Protein AF-A0A962ZLN6-F1 (afdb_monomer_lite)

Structure (mmCIF, N/CA/C/O backbone):
data_AF-A0A962ZLN6-F1
#
_entry.id   AF-A0A962ZLN6-F1
#
loop_
_atom_site.group_PDB
_atom_site.id
_atom_site.type_symbol
_atom_site.label_atom_id
_atom_site.label_alt_id
_atom_site.label_comp_id
_atom_site.label_asym_id
_atom_site.label_entity_id
_atom_site.label_seq_id
_atom_site.pdbx_PDB_ins_code
_atom_site.Cartn_x
_atom_site.Cartn_y
_atom_site.Cartn_z
_atom_site.occupancy
_atom_site.B_iso_or_equiv
_atom_site.auth_seq_id
_atom_site.auth_comp_id
_atom_site.auth_asym_id
_atom_site.auth_atom_id
_atom_site.pdbx_PDB_model_num
ATOM 1 N N . VAL A 1 1 ? 28.615 8.423 8.345 1.00 36.28 1 VAL A N 1
ATOM 2 C CA . VAL A 1 1 ? 27.525 7.978 9.253 1.00 36.28 1 VAL A CA 1
ATOM 3 C C . VAL A 1 1 ? 26.186 8.332 8.607 1.00 36.28 1 VAL A C 1
ATOM 5 O O . VAL A 1 1 ? 25.679 9.418 8.840 1.00 36.28 1 VAL A O 1
ATOM 8 N N . MET A 1 2 ? 25.643 7.479 7.730 1.00 29.94 2 MET A N 1
ATOM 9 C CA . MET A 1 2 ? 24.304 7.708 7.160 1.00 29.94 2 MET A CA 1
ATOM 10 C C . MET A 1 2 ? 23.251 7.353 8.222 1.00 29.94 2 MET A C 1
ATOM 12 O O . MET A 1 2 ? 23.061 6.181 8.550 1.00 29.94 2 MET A O 1
ATOM 16 N N . ARG A 1 3 ? 22.667 8.390 8.839 1.00 38.75 3 ARG A N 1
ATOM 17 C CA . ARG A 1 3 ? 21.701 8.325 9.948 1.00 38.75 3 ARG A CA 1
ATOM 18 C C . ARG A 1 3 ? 20.264 8.283 9.413 1.00 38.75 3 ARG A C 1
ATOM 20 O O . ARG A 1 3 ? 19.938 9.065 8.532 1.00 38.75 3 ARG A O 1
ATOM 27 N N . GLY A 1 4 ? 19.415 7.453 10.030 1.00 39.66 4 GLY A N 1
ATOM 28 C CA . GLY A 1 4 ? 17.956 7.425 9.823 1.00 39.66 4 GLY A CA 1
ATOM 29 C C . GLY A 1 4 ? 17.530 6.853 8.471 1.00 39.66 4 GLY A C 1
ATOM 30 O O . GLY A 1 4 ? 18.297 6.879 7.519 1.00 39.66 4 GLY A O 1
ATOM 31 N N . ALA A 1 5 ? 16.343 6.258 8.381 1.00 51.34 5 ALA A N 1
ATOM 32 C CA . ALA A 1 5 ? 15.858 5.667 7.139 1.00 51.34 5 ALA A CA 1
ATOM 33 C C . ALA A 1 5 ? 15.627 6.773 6.092 1.00 51.34 5 ALA A C 1
ATOM 35 O O . ALA A 1 5 ? 14.587 7.414 6.076 1.00 51.34 5 ALA A O 1
ATOM 36 N N . PHE A 1 6 ? 16.617 7.002 5.228 1.00 50.22 6 PHE A N 1
ATOM 37 C CA . PHE A 1 6 ? 16.579 7.991 4.141 1.00 50.22 6 PHE A CA 1
ATOM 38 C C . PHE A 1 6 ? 15.677 7.578 2.970 1.00 50.22 6 PHE A C 1
ATOM 40 O O . PHE A 1 6 ? 15.656 8.225 1.929 1.00 50.22 6 PHE A O 1
ATOM 47 N N . VAL A 1 7 ? 14.960 6.471 3.128 1.00 58.00 7 VAL A N 1
ATOM 48 C CA . VAL A 1 7 ? 14.155 5.887 2.075 1.00 58.00 7 VAL A CA 1
ATOM 49 C C . VAL A 1 7 ? 12.723 6.356 2.256 1.00 58.00 7 VAL A C 1
ATOM 51 O O . VAL A 1 7 ? 11.966 5.824 3.068 1.00 58.00 7 VAL A O 1
ATOM 54 N N . THR A 1 8 ? 12.363 7.374 1.488 1.00 66.88 8 THR A N 1
ATOM 55 C CA . THR A 1 8 ? 10.970 7.753 1.27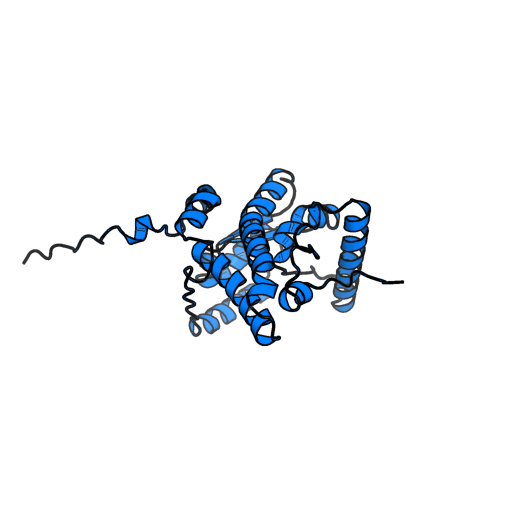7 1.00 66.88 8 THR A CA 1
ATOM 56 C C . THR A 1 8 ? 10.482 7.099 -0.009 1.00 66.88 8 THR A C 1
ATOM 58 O O . THR A 1 8 ? 11.264 6.817 -0.915 1.00 66.88 8 THR A O 1
ATOM 61 N N . GLN A 1 9 ? 9.173 6.883 -0.119 1.00 71.50 9 GLN A N 1
ATOM 62 C CA . GLN A 1 9 ? 8.562 6.365 -1.350 1.00 71.50 9 GLN A CA 1
ATOM 63 C C . GLN A 1 9 ? 8.891 7.221 -2.571 1.00 71.50 9 GLN A C 1
ATOM 65 O O . GLN A 1 9 ? 8.932 6.725 -3.685 1.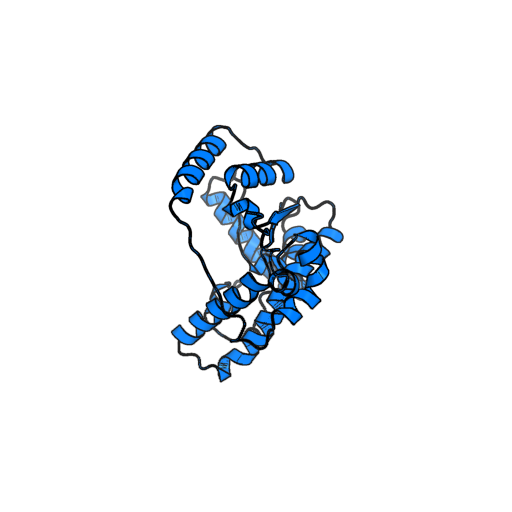00 71.50 9 GLN A O 1
ATOM 70 N N . GLN A 1 10 ? 9.157 8.509 -2.351 1.00 80.69 10 GLN A N 1
ATOM 71 C CA . GLN A 1 10 ? 9.550 9.439 -3.397 1.00 80.69 10 GLN A CA 1
ATOM 72 C C . GLN A 1 10 ? 10.766 8.940 -4.188 1.00 80.69 10 GLN A C 1
ATOM 74 O O . GLN A 1 10 ? 10.847 9.174 -5.386 1.00 80.69 10 GLN A O 1
ATOM 79 N N . TRP A 1 11 ? 11.676 8.188 -3.561 1.00 82.75 11 TRP A N 1
ATOM 80 C CA . TRP A 1 11 ? 12.847 7.645 -4.247 1.00 82.75 11 TRP A CA 1
ATOM 81 C C . TRP A 1 11 ? 12.479 6.712 -5.395 1.00 82.75 11 TRP A C 1
ATOM 83 O O . TRP A 1 11 ? 13.132 6.765 -6.433 1.00 82.75 11 TRP A O 1
ATOM 93 N N . SER A 1 12 ? 11.430 5.898 -5.243 1.00 83.94 12 SER A N 1
ATOM 94 C CA . SER A 1 12 ? 11.005 4.997 -6.315 1.00 83.94 12 SER A CA 1
ATOM 95 C C . SER A 1 12 ? 10.394 5.755 -7.498 1.00 83.94 12 SER A C 1
ATOM 97 O O . SER A 1 12 ? 10.481 5.289 -8.630 1.00 83.94 12 SER A O 1
ATOM 99 N N . LEU A 1 13 ? 9.855 6.957 -7.264 1.00 85.75 13 LEU A N 1
ATOM 100 C CA . LEU A 1 13 ? 9.386 7.869 -8.314 1.00 85.75 13 LEU A CA 1
ATOM 101 C C . LEU A 1 13 ? 10.521 8.691 -8.938 1.00 85.75 13 LEU A C 1
ATOM 103 O O . LEU A 1 13 ? 10.420 9.122 -10.085 1.00 85.75 13 LEU A O 1
ATOM 107 N N . ASP A 1 14 ? 11.605 8.914 -8.201 1.00 87.06 14 ASP A N 1
ATOM 108 C CA . ASP A 1 14 ? 12.681 9.810 -8.622 1.00 87.06 14 ASP A CA 1
ATOM 109 C C . ASP A 1 14 ? 13.808 9.084 -9.359 1.00 87.06 14 ASP A C 1
ATOM 111 O O . ASP A 1 14 ? 14.413 9.643 -10.282 1.00 87.06 14 ASP A O 1
ATOM 115 N N . ILE A 1 15 ? 14.093 7.847 -8.945 1.00 89.56 15 ILE A N 1
ATOM 116 C CA . ILE A 1 15 ? 15.267 7.087 -9.366 1.00 89.56 15 ILE A CA 1
ATOM 117 C C . ILE A 1 15 ? 14.831 5.681 -9.816 1.00 89.56 15 ILE A C 1
ATOM 119 O O . ILE A 1 15 ? 14.347 4.899 -8.993 1.00 89.56 15 ILE A O 1
ATOM 123 N N . PRO A 1 16 ? 15.039 5.313 -11.093 1.00 91.19 16 PRO A N 1
ATOM 124 C CA . PRO A 1 16 ? 14.690 4.000 -11.624 1.00 91.19 16 PRO A CA 1
ATOM 125 C C . PRO A 1 16 ? 15.749 2.950 -11.268 1.00 91.19 16 PRO A C 1
ATOM 127 O O . PRO A 1 16 ? 16.532 2.517 -12.108 1.00 91.19 16 PRO A O 1
ATOM 130 N N . MET A 1 17 ? 15.818 2.593 -9.987 1.00 90.38 17 MET A N 1
ATOM 131 C CA . MET A 1 17 ? 16.751 1.585 -9.464 1.00 90.38 17 MET A CA 1
ATOM 132 C C . MET A 1 17 ? 16.045 0.608 -8.519 1.00 90.38 17 MET A C 1
ATOM 134 O O . MET A 1 17 ? 16.595 0.224 -7.482 1.00 90.38 17 MET A O 1
ATOM 138 N N . MET A 1 18 ? 14.807 0.227 -8.841 1.00 90.00 18 MET A N 1
ATOM 139 C CA . MET A 1 18 ? 13.989 -0.662 -8.006 1.00 90.00 18 MET A CA 1
ATOM 140 C C . MET A 1 18 ? 14.632 -2.043 -7.818 1.00 90.00 18 MET A C 1
ATOM 142 O O . MET A 1 18 ? 14.477 -2.652 -6.768 1.00 90.00 18 MET A O 1
ATOM 146 N N . GLU A 1 19 ? 15.444 -2.498 -8.775 1.00 88.06 19 GLU A N 1
ATOM 147 C CA . GLU A 1 19 ? 16.207 -3.746 -8.673 1.00 88.06 19 GLU A CA 1
ATOM 148 C C . GLU A 1 19 ? 17.399 -3.673 -7.700 1.00 88.06 19 GLU A C 1
ATOM 150 O O . GLU A 1 19 ? 17.975 -4.702 -7.349 1.00 88.06 19 GLU A O 1
ATOM 155 N N . ARG A 1 20 ? 17.812 -2.464 -7.291 1.00 87.12 20 ARG A N 1
ATOM 156 C CA . ARG A 1 20 ? 18.932 -2.238 -6.357 1.00 87.12 20 ARG A CA 1
ATOM 157 C C . ARG A 1 20 ? 18.464 -1.744 -4.999 1.00 87.12 20 ARG A C 1
ATOM 159 O O . ARG A 1 20 ? 19.067 -2.075 -3.977 1.00 87.12 20 ARG A O 1
ATOM 166 N N . VAL A 1 21 ? 17.433 -0.905 -4.991 1.00 87.19 21 VAL A N 1
ATOM 167 C CA . VAL A 1 21 ? 16.878 -0.283 -3.793 1.00 87.19 21 VAL A CA 1
ATOM 168 C C . VAL A 1 21 ? 15.453 -0.778 -3.621 1.00 87.19 21 VAL A C 1
ATOM 170 O O . VAL A 1 21 ? 14.494 -0.125 -4.023 1.00 87.19 21 VAL A O 1
ATOM 173 N N . ASP A 1 22 ? 15.339 -1.943 -2.993 1.00 87.75 22 ASP A N 1
ATOM 174 C CA . ASP A 1 22 ? 14.047 -2.521 -2.659 1.00 87.75 22 ASP A CA 1
ATOM 175 C C . ASP A 1 22 ? 13.493 -1.919 -1.362 1.00 87.75 22 ASP A C 1
ATOM 177 O O . ASP A 1 22 ? 14.095 -1.998 -0.279 1.00 87.75 22 ASP A O 1
ATOM 181 N N . ILE A 1 23 ? 12.339 -1.278 -1.517 1.00 88.38 23 ILE A N 1
ATOM 182 C CA . ILE A 1 23 ? 11.581 -0.585 -0.475 1.00 88.38 23 ILE A CA 1
ATOM 183 C C . ILE A 1 23 ? 10.171 -1.175 -0.330 1.00 88.38 23 ILE A C 1
ATOM 185 O O . ILE A 1 23 ? 9.383 -0.673 0.471 1.00 88.38 23 ILE A O 1
ATOM 189 N N . PHE A 1 24 ? 9.852 -2.198 -1.124 1.00 90.31 24 PHE A N 1
ATOM 190 C CA . PHE A 1 24 ? 8.543 -2.832 -1.231 1.00 90.31 24 PHE A CA 1
ATOM 191 C C . PHE A 1 24 ? 8.498 -4.083 -0.347 1.00 90.31 24 PHE A C 1
ATOM 193 O O . PHE A 1 24 ? 7.563 -4.223 0.436 1.00 90.31 24 PHE A O 1
ATOM 200 N N . HIS A 1 25 ? 9.565 -4.889 -0.346 1.00 92.94 25 HIS A N 1
ATOM 201 C CA . HIS A 1 25 ? 9.677 -6.128 0.438 1.00 92.94 25 HIS A CA 1
ATOM 202 C C . HIS A 1 25 ? 10.302 -5.906 1.822 1.00 92.94 25 HIS A C 1
ATOM 204 O O . HIS A 1 25 ? 11.357 -6.449 2.163 1.00 92.94 25 HIS A O 1
ATOM 210 N N . VAL A 1 26 ? 9.686 -5.058 2.654 1.00 92.12 26 VAL A N 1
ATOM 211 C CA . VAL A 1 26 ? 10.195 -4.826 4.023 1.00 92.12 26 VAL A CA 1
ATOM 212 C C . VAL A 1 26 ? 10.070 -6.074 4.896 1.00 92.12 26 VAL A C 1
ATOM 214 O O . VAL A 1 26 ? 10.934 -6.303 5.750 1.00 92.12 26 VAL A O 1
ATOM 217 N N . ASP A 1 27 ? 9.053 -6.900 4.653 1.00 93.94 27 ASP A N 1
ATOM 218 C CA . ASP A 1 27 ? 8.822 -8.141 5.395 1.00 93.94 27 ASP A CA 1
ATOM 219 C C . ASP A 1 27 ? 9.966 -9.159 5.223 1.00 93.94 27 ASP A C 1
ATOM 221 O O . ASP A 1 27 ? 10.335 -9.815 6.206 1.00 93.94 27 ASP A O 1
ATOM 225 N N . ASP A 1 28 ? 10.603 -9.177 4.046 1.00 93.56 28 ASP A N 1
ATOM 226 C CA . ASP A 1 28 ? 11.701 -10.088 3.678 1.00 93.56 28 ASP A CA 1
ATOM 227 C C . ASP A 1 28 ? 13.093 -9.569 4.071 1.00 93.56 28 ASP A C 1
ATOM 229 O O . ASP A 1 28 ? 14.111 -10.259 3.942 1.00 93.56 28 ASP A O 1
ATOM 233 N N . MET A 1 29 ? 13.184 -8.338 4.583 1.00 92.56 29 MET A N 1
ATOM 234 C CA . MET A 1 29 ? 14.456 -7.796 5.053 1.00 92.56 29 MET A CA 1
ATOM 235 C C . MET A 1 29 ? 14.988 -8.575 6.259 1.00 92.56 29 MET A C 1
ATOM 237 O O . MET A 1 29 ? 14.244 -9.034 7.125 1.00 92.56 29 MET A O 1
ATOM 241 N N . SER A 1 30 ? 16.320 -8.604 6.404 1.00 94.69 30 SER A N 1
ATOM 242 C CA . SER A 1 30 ? 16.942 -9.191 7.595 1.00 94.69 30 SER A CA 1
ATOM 243 C C . SER A 1 30 ? 16.362 -8.582 8.883 1.00 94.69 30 SER A C 1
ATOM 245 O O . SER A 1 30 ? 16.141 -7.362 8.940 1.00 94.69 30 SER A O 1
ATOM 247 N N . PRO A 1 31 ? 16.180 -9.369 9.964 1.00 94.06 31 PRO A N 1
ATOM 248 C CA . PRO A 1 31 ? 15.493 -8.895 11.167 1.00 94.06 31 PRO A CA 1
ATOM 249 C C . PRO A 1 31 ? 16.083 -7.602 11.747 1.00 94.06 31 PRO A C 1
ATOM 251 O O . PRO A 1 31 ? 15.362 -6.733 12.234 1.00 94.06 31 PRO A O 1
ATOM 254 N N . ARG A 1 32 ? 17.410 -7.428 11.656 1.00 93.75 32 ARG A N 1
ATOM 255 C CA . ARG A 1 32 ? 18.094 -6.200 12.089 1.00 93.75 32 ARG A CA 1
ATOM 256 C C . ARG A 1 32 ? 17.708 -4.987 11.237 1.00 93.75 32 ARG A C 1
ATOM 258 O O . ARG A 1 32 ? 17.478 -3.914 11.797 1.00 93.75 32 ARG A O 1
ATOM 265 N N . LYS A 1 33 ? 17.670 -5.131 9.907 1.00 91.25 33 LYS A N 1
ATOM 266 C CA . LYS A 1 33 ? 17.316 -4.041 8.982 1.00 91.25 33 LYS A CA 1
ATOM 267 C C . LYS A 1 33 ? 15.841 -3.671 9.144 1.00 91.25 33 LYS A C 1
ATOM 269 O O . LYS A 1 33 ? 15.556 -2.490 9.341 1.00 91.25 33 LYS A O 1
ATOM 274 N N . ARG A 1 34 ? 14.958 -4.677 9.178 1.00 92.56 34 ARG A N 1
ATOM 275 C CA . ARG A 1 34 ? 13.510 -4.535 9.396 1.00 92.56 34 ARG A CA 1
ATOM 276 C C . ARG A 1 34 ? 13.201 -3.776 10.686 1.00 92.56 34 ARG A C 1
ATOM 278 O O . ARG A 1 34 ? 12.592 -2.710 10.641 1.00 92.56 34 ARG A O 1
ATOM 285 N N . ARG A 1 35 ? 13.751 -4.222 11.827 1.00 92.81 35 ARG A N 1
ATOM 286 C CA . ARG A 1 35 ? 13.577 -3.535 13.123 1.00 92.81 35 ARG A CA 1
ATOM 287 C C . ARG A 1 35 ? 14.052 -2.086 13.099 1.00 92.81 35 ARG A C 1
ATOM 289 O O . ARG A 1 35 ? 13.365 -1.214 13.616 1.00 92.81 35 ARG A O 1
ATOM 296 N N . ARG A 1 36 ? 15.215 -1.803 12.499 1.00 91.81 36 ARG A N 1
ATOM 297 C CA . ARG A 1 36 ? 15.735 -0.427 12.416 1.00 91.81 36 ARG A CA 1
ATOM 298 C C . ARG A 1 36 ? 14.803 0.478 11.609 1.00 91.81 36 ARG A C 1
ATOM 300 O O . ARG A 1 36 ? 14.611 1.636 11.976 1.00 91.81 36 ARG A O 1
ATOM 307 N N . TRP A 1 37 ? 14.256 -0.043 10.516 1.00 90.19 37 TRP A N 1
ATOM 308 C CA . TRP A 1 37 ? 13.348 0.692 9.643 1.00 90.19 37 TRP A CA 1
ATOM 309 C C . TRP A 1 37 ? 12.029 1.010 10.344 1.00 90.19 37 TRP A C 1
ATOM 311 O O . TRP A 1 37 ? 11.624 2.169 10.412 1.00 90.19 37 TRP A O 1
ATOM 321 N N . LEU A 1 38 ? 11.397 -0.003 10.932 1.00 93.00 38 LEU A N 1
ATOM 322 C CA . LEU A 1 38 ? 10.104 0.159 11.590 1.00 93.00 38 LEU A CA 1
ATOM 323 C C . LEU A 1 38 ? 10.207 0.929 12.898 1.00 93.00 38 LEU A C 1
ATOM 325 O O . LEU A 1 38 ? 9.297 1.682 13.220 1.00 93.00 38 LEU A O 1
ATOM 329 N N . HIS A 1 39 ? 11.339 0.846 13.602 1.00 94.56 39 HIS A N 1
ATOM 330 C CA . HIS A 1 39 ? 11.617 1.751 14.711 1.00 94.56 39 HIS A CA 1
ATOM 331 C C . HIS A 1 39 ? 11.591 3.210 14.240 1.00 94.56 39 HIS A C 1
ATOM 333 O O . HIS A 1 39 ? 10.960 4.049 14.872 1.00 94.56 39 HIS A O 1
ATOM 339 N N . HIS A 1 40 ? 12.237 3.535 13.114 1.00 92.19 40 HIS A N 1
ATOM 340 C CA . HIS A 1 40 ? 12.179 4.894 12.574 1.00 92.19 40 HIS A CA 1
ATOM 341 C C . HIS A 1 40 ? 10.744 5.307 12.212 1.00 92.19 40 HIS A C 1
ATOM 343 O O . HIS A 1 40 ? 10.312 6.386 12.613 1.00 92.19 40 HIS A O 1
ATOM 349 N N . TYR A 1 41 ? 9.992 4.440 11.527 1.00 92.50 41 TYR A N 1
ATOM 350 C CA . TYR A 1 41 ? 8.594 4.710 11.180 1.00 92.50 41 TYR A CA 1
ATOM 351 C C . TYR A 1 41 ? 7.710 4.913 12.424 1.00 92.50 41 TYR A C 1
ATOM 353 O O . TYR A 1 41 ? 6.990 5.906 12.509 1.00 92.50 41 TYR A O 1
ATOM 361 N N . ARG A 1 42 ? 7.839 4.051 13.439 1.00 95.06 42 ARG A N 1
ATOM 362 C CA . ARG A 1 42 ? 7.154 4.174 14.734 1.00 95.06 42 ARG A CA 1
ATOM 363 C C . ARG A 1 42 ? 7.449 5.500 15.421 1.00 95.06 42 ARG A C 1
ATOM 365 O O . ARG A 1 42 ? 6.540 6.137 15.946 1.00 95.06 42 ARG A O 1
ATOM 372 N N . GLU A 1 43 ? 8.698 5.948 15.384 1.00 95.19 43 GLU A N 1
ATOM 373 C CA . GLU A 1 43 ? 9.081 7.238 15.947 1.00 95.19 43 GLU A CA 1
ATOM 374 C C . GLU A 1 43 ? 8.484 8.423 15.156 1.00 95.19 43 GLU A C 1
ATOM 376 O O . GLU A 1 43 ? 8.170 9.458 15.748 1.00 95.19 43 GLU A O 1
ATOM 381 N N . CYS A 1 44 ? 8.274 8.297 13.842 1.00 93.19 44 CYS A N 1
ATOM 382 C CA . CYS A 1 44 ? 7.528 9.287 13.054 1.00 93.19 44 CYS A CA 1
ATOM 383 C C . CYS A 1 44 ? 6.042 9.319 13.440 1.00 93.19 44 CYS A C 1
ATOM 385 O O . CYS A 1 44 ? 5.522 10.397 13.733 1.00 93.19 44 CYS A O 1
ATOM 387 N N . VAL A 1 45 ? 5.390 8.154 13.525 1.00 93.88 45 VAL A N 1
ATOM 388 C CA . VAL A 1 45 ? 3.982 8.029 13.949 1.00 93.88 45 VAL A CA 1
ATOM 389 C C . VAL A 1 45 ? 3.784 8.616 15.348 1.00 93.88 45 VAL A C 1
ATOM 391 O O . VAL A 1 45 ? 2.888 9.432 15.554 1.00 93.88 45 VAL A O 1
ATOM 394 N N . LYS A 1 46 ? 4.673 8.295 16.297 1.00 94.25 46 LYS A N 1
ATOM 395 C CA . LYS A 1 46 ? 4.642 8.838 17.664 1.00 94.25 46 LYS A CA 1
ATOM 396 C C . LYS A 1 46 ? 4.695 10.368 17.684 1.00 94.25 46 LYS A C 1
ATOM 398 O O . LYS A 1 46 ? 3.925 10.996 18.407 1.00 94.25 46 LYS A O 1
ATOM 403 N N . ARG A 1 47 ? 5.584 10.981 16.892 1.00 94.88 47 ARG A N 1
ATOM 404 C CA . ARG A 1 47 ? 5.681 12.449 16.797 1.00 94.88 47 ARG A CA 1
ATOM 405 C C . ARG A 1 47 ? 4.431 13.060 16.173 1.00 94.88 47 ARG A C 1
ATOM 407 O O . ARG A 1 47 ? 3.945 14.061 16.682 1.00 94.88 47 ARG A O 1
ATOM 414 N N . GLN A 1 48 ? 3.894 12.452 15.117 1.00 93.19 48 GLN A N 1
ATOM 415 C CA . GLN A 1 48 ? 2.654 12.914 14.490 1.00 93.19 48 GLN A CA 1
ATOM 416 C C . GLN A 1 48 ? 1.461 12.818 15.445 1.00 93.19 48 GLN A C 1
ATOM 418 O O . GLN A 1 48 ? 0.652 13.738 15.491 1.00 93.19 48 GLN A O 1
ATOM 423 N N . LEU A 1 49 ? 1.359 11.750 16.236 1.00 94.19 49 LEU A N 1
ATOM 424 C CA . LEU A 1 49 ? 0.330 11.627 17.268 1.00 94.19 49 LEU A CA 1
ATOM 425 C C . LEU A 1 49 ? 0.460 12.727 18.323 1.00 94.19 49 LEU A C 1
ATOM 427 O O . LEU A 1 49 ? -0.526 13.403 18.603 1.00 94.19 49 LEU A O 1
ATOM 431 N N . LEU A 1 50 ? 1.670 12.961 18.843 1.00 94.50 50 LEU A N 1
ATOM 432 C CA . LEU A 1 50 ? 1.922 14.017 19.827 1.00 94.50 50 LEU A CA 1
ATOM 433 C C . LEU A 1 50 ? 1.551 15.408 19.287 1.00 94.50 50 LEU A C 1
ATOM 435 O O . LEU A 1 50 ? 0.872 16.165 19.973 1.00 94.50 50 LEU A O 1
ATOM 439 N N . LEU A 1 51 ? 1.939 15.721 18.046 1.00 94.31 51 LEU A N 1
ATOM 440 C CA . LEU A 1 51 ? 1.602 16.992 17.391 1.00 94.31 51 LEU A CA 1
ATOM 441 C C . LEU A 1 51 ? 0.090 17.175 17.180 1.00 94.31 51 LEU A C 1
ATOM 443 O O . LEU A 1 51 ? -0.390 18.303 17.169 1.00 94.31 51 LEU A O 1
ATOM 447 N N . ASN A 1 52 ? -0.660 16.080 17.041 1.00 92.25 52 ASN A N 1
ATOM 448 C CA . ASN A 1 52 ? -2.107 16.090 16.818 1.00 92.25 52 ASN A CA 1
ATOM 449 C C . ASN A 1 52 ? -2.938 15.934 18.111 1.00 92.25 52 ASN A C 1
ATOM 451 O O . ASN A 1 52 ? -4.149 15.710 18.029 1.00 92.25 52 ASN A O 1
ATOM 455 N N . GLY A 1 53 ? -2.312 16.043 19.290 1.00 90.94 53 GLY A N 1
ATOM 456 C CA . GLY A 1 53 ? -2.985 16.019 20.596 1.00 90.94 53 GLY A CA 1
ATOM 457 C C . GLY A 1 53 ? -2.936 14.685 21.352 1.00 90.94 53 GLY A C 1
ATOM 458 O O . GLY A 1 53 ? -3.550 14.573 22.403 1.00 90.94 53 GLY A O 1
ATOM 459 N N . GLY A 1 54 ? -2.223 13.672 20.851 1.00 89.00 54 GLY A N 1
ATOM 460 C CA . GLY A 1 54 ? -1.921 12.419 21.563 1.00 89.00 54 GLY A CA 1
ATOM 461 C C . GLY A 1 54 ? -3.061 11.397 21.663 1.00 89.00 54 GLY A C 1
ATOM 462 O O . GLY A 1 54 ? -2.791 10.202 21.637 1.00 89.00 54 GLY A O 1
ATOM 463 N N . GLU A 1 55 ? -4.317 11.841 21.710 1.00 88.56 55 GLU A N 1
ATOM 464 C CA . GLU A 1 55 ? -5.494 10.978 21.931 1.00 88.56 55 GLU A CA 1
ATOM 465 C C . GLU A 1 55 ? -6.215 10.554 20.638 1.00 88.56 55 GLU A C 1
ATOM 467 O O . GLU A 1 55 ? -7.280 9.938 20.668 1.00 88.56 55 GLU A O 1
ATOM 472 N N . ARG A 1 56 ? -5.657 10.896 19.471 1.00 90.31 56 ARG A N 1
ATOM 473 C CA . ARG A 1 56 ? -6.243 10.559 18.165 1.00 90.31 56 ARG A CA 1
ATOM 474 C C . ARG A 1 56 ? -5.725 9.222 17.642 1.00 90.31 56 ARG A C 1
ATOM 476 O O . ARG A 1 56 ? -4.634 8.782 17.985 1.00 90.31 56 ARG A O 1
ATOM 483 N N . ILE A 1 57 ? -6.479 8.614 16.730 1.00 92.69 57 ILE A N 1
ATOM 484 C CA . ILE A 1 57 ? -6.024 7.451 15.960 1.00 92.69 57 ILE A CA 1
ATOM 485 C C . ILE A 1 57 ? -5.222 7.950 14.755 1.00 92.69 57 ILE A C 1
ATOM 487 O O . ILE A 1 57 ? -5.690 8.805 14.000 1.00 92.69 57 ILE A O 1
ATOM 491 N N . HIS A 1 58 ? -4.012 7.423 14.563 1.00 94.56 58 HIS A N 1
ATOM 492 C CA . HIS A 1 58 ? -3.209 7.736 13.385 1.00 94.56 58 HIS A CA 1
ATOM 493 C C . HIS A 1 58 ? -3.761 7.002 12.157 1.00 94.56 58 HIS A C 1
ATOM 495 O O . HIS A 1 58 ? -3.740 5.775 12.107 1.00 94.56 58 HIS A O 1
ATOM 501 N N . LEU A 1 59 ? -4.219 7.752 11.154 1.00 94.56 59 LEU A N 1
ATOM 502 C CA . LEU A 1 59 ? -4.592 7.211 9.850 1.00 94.56 59 LEU A CA 1
ATOM 503 C C . LEU A 1 59 ? -3.427 7.390 8.873 1.00 94.56 59 LEU A C 1
ATOM 505 O O . LEU A 1 59 ? -3.044 8.517 8.558 1.00 94.56 59 LEU A O 1
ATOM 509 N N . SER A 1 60 ? -2.889 6.279 8.374 1.00 93.62 60 SER A N 1
ATOM 510 C CA . SER A 1 60 ? -1.817 6.277 7.381 1.00 93.62 60 SER A CA 1
ATOM 511 C C . SER A 1 60 ? -2.278 5.572 6.114 1.00 93.62 60 SER A C 1
ATOM 513 O O . SER A 1 60 ? -2.811 4.466 6.171 1.00 93.62 60 SER A O 1
ATOM 515 N N . LYS A 1 61 ? -2.056 6.205 4.963 1.00 91.38 61 LYS A N 1
ATOM 516 C CA . LYS A 1 61 ? -2.347 5.632 3.648 1.00 91.38 61 LYS A CA 1
ATOM 517 C C . LYS A 1 61 ? -1.073 5.638 2.828 1.00 91.38 61 LYS A C 1
ATOM 519 O O . LYS A 1 61 ? -0.563 6.697 2.471 1.00 91.38 61 LYS A O 1
ATOM 524 N N . ASN A 1 62 ? -0.590 4.449 2.495 1.00 91.25 62 ASN A N 1
ATOM 525 C CA . ASN A 1 62 ? 0.627 4.261 1.725 1.00 91.25 62 ASN A CA 1
ATOM 526 C C . ASN A 1 62 ? 0.498 2.975 0.881 1.00 91.25 62 ASN A C 1
ATOM 528 O O . ASN A 1 62 ? 0.368 1.901 1.462 1.00 91.25 62 ASN A O 1
ATOM 532 N N . PRO A 1 63 ? 0.558 3.055 -0.464 1.00 87.56 63 PRO A N 1
ATOM 533 C CA . PRO A 1 63 ? 0.450 1.878 -1.333 1.00 87.56 63 PRO A CA 1
ATOM 534 C C . PRO A 1 63 ? 1.526 0.799 -1.114 1.00 87.56 63 PRO A C 1
ATOM 536 O O . PRO A 1 63 ? 1.275 -0.366 -1.385 1.00 87.56 63 PRO A O 1
ATOM 539 N N . LEU A 1 64 ? 2.708 1.152 -0.598 1.00 89.00 64 LEU A N 1
ATOM 540 C CA . LEU A 1 64 ? 3.781 0.190 -0.305 1.00 89.00 64 LEU A CA 1
ATOM 541 C C . LEU A 1 64 ? 3.483 -0.677 0.914 1.00 89.00 64 LEU A C 1
ATOM 543 O O . LEU A 1 64 ? 4.135 -1.699 1.100 1.00 89.00 64 LEU A O 1
ATOM 547 N N . PHE A 1 65 ? 2.514 -0.290 1.750 1.00 93.94 65 PHE A N 1
ATOM 548 C CA . PHE A 1 65 ? 2.167 -1.073 2.933 1.00 93.94 65 PHE A CA 1
ATOM 549 C C . PHE A 1 65 ? 1.648 -2.464 2.594 1.00 93.94 65 PHE A C 1
ATOM 551 O O . PHE A 1 65 ? 1.710 -3.331 3.464 1.00 93.94 65 PHE A O 1
ATOM 558 N N . SER A 1 66 ? 1.242 -2.710 1.343 1.00 94.69 66 SER A N 1
ATOM 559 C CA . SER A 1 66 ? 0.954 -4.062 0.883 1.00 94.69 66 SER A CA 1
ATOM 560 C C . SER A 1 66 ? 2.128 -5.014 1.109 1.00 94.69 66 SER A C 1
ATOM 562 O O . SER A 1 66 ? 1.869 -6.111 1.563 1.00 94.69 66 SER A O 1
ATOM 564 N N . GLY A 1 67 ? 3.388 -4.605 0.903 1.00 93.81 67 GLY A N 1
ATOM 565 C CA . GLY A 1 67 ? 4.572 -5.452 1.155 1.00 93.81 67 GLY A CA 1
ATOM 566 C C . GLY A 1 67 ? 5.193 -5.302 2.555 1.00 93.81 67 GLY A C 1
ATOM 567 O O . GLY A 1 67 ? 6.238 -5.881 2.854 1.00 93.81 67 GLY A O 1
ATOM 568 N N . TRP A 1 68 ? 4.592 -4.472 3.416 1.00 95.44 68 TRP A N 1
ATOM 569 C CA . TRP A 1 68 ? 5.057 -4.218 4.789 1.00 95.44 68 TRP A CA 1
ATOM 570 C C . TRP A 1 68 ? 4.078 -4.778 5.827 1.00 95.44 68 TRP A C 1
ATOM 572 O O . TRP A 1 68 ? 4.212 -4.490 7.016 1.00 95.44 68 TRP A O 1
ATOM 582 N N . MET A 1 69 ? 3.026 -5.480 5.403 1.00 96.50 69 MET A N 1
ATOM 583 C CA . MET A 1 69 ? 1.890 -5.763 6.274 1.00 96.50 69 MET A CA 1
ATOM 584 C C . MET A 1 69 ? 2.292 -6.577 7.510 1.00 96.50 69 MET A C 1
ATOM 586 O O . MET A 1 69 ? 1.880 -6.214 8.612 1.00 96.50 69 MET A O 1
ATOM 590 N N . GLN A 1 70 ? 3.138 -7.607 7.373 1.00 97.44 70 GLN A N 1
ATOM 591 C CA . GLN A 1 70 ? 3.576 -8.398 8.530 1.00 97.44 70 GLN A CA 1
ATOM 592 C C . GLN A 1 70 ? 4.404 -7.537 9.487 1.00 97.44 70 GLN A C 1
ATOM 594 O O . GLN A 1 70 ? 4.179 -7.531 10.693 1.00 97.44 70 GLN A O 1
ATOM 599 N N . SER A 1 71 ? 5.326 -6.753 8.939 1.00 97.06 71 SER A N 1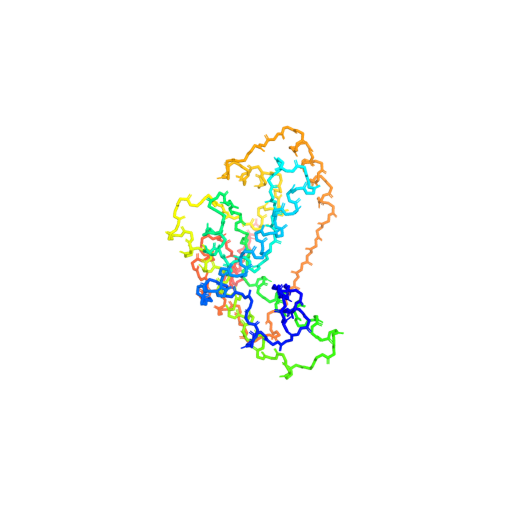
ATOM 600 C CA . SER A 1 71 ? 6.137 -5.787 9.672 1.00 97.06 71 SER A CA 1
ATOM 601 C C . SER A 1 71 ? 5.294 -4.787 10.463 1.00 97.06 71 SER A C 1
ATOM 603 O O . SER A 1 71 ? 5.612 -4.469 11.613 1.00 97.06 71 SER A O 1
ATOM 605 N N . LEU A 1 72 ? 4.220 -4.280 9.859 1.00 97.00 72 LEU A N 1
ATOM 606 C CA . LEU A 1 72 ? 3.305 -3.345 10.503 1.00 97.00 72 LEU A CA 1
ATOM 607 C C . LEU A 1 72 ? 2.535 -4.016 11.642 1.00 97.00 72 LEU A C 1
ATOM 609 O O . LEU A 1 72 ? 2.476 -3.425 12.717 1.00 97.00 72 LEU A O 1
ATOM 613 N N . ILE A 1 73 ? 2.037 -5.241 11.446 1.00 97.69 73 ILE A N 1
ATOM 614 C CA . ILE A 1 73 ? 1.384 -6.034 12.503 1.00 97.69 73 ILE A CA 1
ATOM 615 C C . ILE A 1 73 ? 2.346 -6.259 13.678 1.00 97.69 73 ILE A C 1
ATOM 617 O O . ILE A 1 73 ? 1.994 -5.980 14.823 1.00 97.69 73 ILE A O 1
ATOM 621 N N . ASP A 1 74 ? 3.584 -6.681 13.401 1.00 96.88 74 ASP A N 1
ATOM 622 C CA . ASP A 1 74 ? 4.607 -6.918 14.429 1.00 96.88 74 ASP A CA 1
ATOM 623 C C . ASP A 1 74 ? 4.943 -5.635 15.221 1.00 96.88 74 ASP A C 1
ATOM 625 O O . ASP A 1 74 ? 5.260 -5.685 16.411 1.00 96.88 74 ASP A O 1
ATOM 629 N N . THR A 1 75 ? 4.930 -4.475 14.555 1.00 96.94 75 THR A N 1
ATOM 630 C CA . THR A 1 75 ? 5.347 -3.186 15.144 1.00 96.94 75 THR A CA 1
ATOM 631 C C . THR A 1 75 ? 4.214 -2.475 15.880 1.00 96.94 75 THR A C 1
ATOM 633 O O . THR A 1 75 ? 4.469 -1.774 16.865 1.00 96.94 75 THR A O 1
ATOM 636 N N . PHE A 1 76 ? 2.984 -2.642 15.398 1.00 96.88 76 PHE A N 1
ATOM 637 C CA . PHE A 1 76 ? 1.767 -2.023 15.914 1.00 96.88 76 PHE A CA 1
ATOM 638 C C . PHE A 1 76 ? 0.696 -3.111 16.089 1.00 96.88 76 PHE A C 1
ATOM 640 O O . PHE A 1 76 ? -0.152 -3.288 15.214 1.00 96.88 76 PHE A O 1
ATOM 647 N N . PRO A 1 77 ? 0.716 -3.859 17.207 1.00 95.25 77 PRO A N 1
ATOM 648 C CA . PRO A 1 77 ? -0.238 -4.948 17.434 1.00 95.25 77 PRO A CA 1
ATOM 649 C C . PRO A 1 77 ? -1.709 -4.500 17.483 1.00 95.25 77 PRO A C 1
ATOM 651 O O . PRO A 1 77 ? -2.607 -5.318 17.317 1.00 95.25 77 PRO A O 1
ATOM 654 N N . ASP A 1 78 ? -1.956 -3.208 17.711 1.00 94.75 78 ASP A N 1
ATOM 655 C CA . ASP A 1 78 ? -3.267 -2.552 17.705 1.00 94.75 78 ASP A CA 1
ATOM 656 C C . ASP A 1 78 ? -3.653 -1.951 16.337 1.00 94.75 78 ASP A C 1
ATOM 658 O O . ASP A 1 78 ? -4.690 -1.286 16.215 1.00 94.75 78 ASP A O 1
ATOM 662 N N . ALA A 1 79 ? -2.833 -2.165 15.301 1.00 96.50 79 ALA A N 1
ATOM 663 C CA . ALA A 1 79 ? -3.121 -1.699 13.953 1.00 96.50 79 ALA A CA 1
ATOM 664 C C . ALA A 1 79 ? -4.367 -2.371 13.369 1.00 96.50 79 ALA A C 1
ATOM 666 O O . ALA A 1 79 ? -4.647 -3.551 13.576 1.00 96.50 79 ALA A O 1
ATOM 667 N N . ARG A 1 80 ? -5.095 -1.583 12.579 1.00 97.94 80 ARG A N 1
ATOM 668 C CA . ARG A 1 80 ? -6.303 -1.982 11.860 1.00 97.94 80 ARG A CA 1
ATOM 669 C C . ARG A 1 80 ? -6.105 -1.671 10.383 1.00 97.94 80 ARG A C 1
ATOM 671 O O . ARG A 1 80 ? -5.598 -0.595 10.058 1.00 97.94 80 ARG A O 1
ATOM 678 N N . PHE A 1 81 ? -6.509 -2.572 9.493 1.00 98.25 81 PHE A N 1
ATOM 679 C CA . PHE A 1 81 ? -6.198 -2.459 8.066 1.00 98.25 81 PHE A CA 1
ATOM 680 C C . PHE A 1 81 ? -7.457 -2.361 7.201 1.00 98.25 81 PHE A C 1
ATOM 682 O O . PHE A 1 81 ? -8.332 -3.216 7.253 1.00 98.25 81 PHE A O 1
ATOM 689 N N . ALA A 1 82 ? -7.521 -1.347 6.341 1.00 97.81 82 ALA A N 1
ATOM 690 C CA . ALA A 1 82 ? -8.453 -1.313 5.217 1.00 97.81 82 ALA A CA 1
ATOM 691 C C . ALA A 1 82 ? -7.664 -1.582 3.928 1.00 97.81 82 ALA A C 1
ATOM 693 O O . ALA A 1 82 ? -6.868 -0.745 3.497 1.00 97.81 82 ALA A O 1
ATOM 694 N N . VAL A 1 83 ? -7.848 -2.764 3.338 1.00 97.38 83 VAL A N 1
ATOM 695 C CA . VAL A 1 83 ? -7.161 -3.189 2.113 1.00 97.38 83 VAL A CA 1
ATOM 696 C C . VAL A 1 83 ? -8.021 -2.812 0.914 1.00 97.38 83 VAL A C 1
ATOM 698 O O . VAL A 1 83 ? -9.050 -3.431 0.653 1.00 97.38 83 VAL A O 1
ATOM 701 N N . MET A 1 84 ? -7.600 -1.778 0.192 1.00 95.69 84 MET A N 1
ATOM 702 C CA . MET A 1 84 ? -8.294 -1.312 -1.007 1.00 95.69 84 MET A CA 1
ATOM 703 C C . MET A 1 84 ? -7.955 -2.203 -2.203 1.00 95.69 84 MET A C 1
ATOM 705 O O . MET A 1 84 ? -6.787 -2.319 -2.566 1.00 95.69 84 MET A O 1
ATOM 709 N N . MET A 1 85 ? -8.975 -2.764 -2.847 1.00 95.31 85 MET A N 1
ATOM 710 C CA . MET A 1 85 ? -8.852 -3.569 -4.060 1.00 95.31 85 MET A CA 1
ATOM 711 C C . MET A 1 85 ? -9.479 -2.839 -5.246 1.00 95.31 85 MET A C 1
ATOM 713 O O . MET A 1 85 ? -10.568 -2.275 -5.147 1.00 95.31 85 MET A O 1
ATOM 717 N N . ARG A 1 86 ? -8.793 -2.853 -6.386 1.00 93.69 86 ARG A N 1
ATOM 718 C CA . ARG A 1 86 ? -9.264 -2.297 -7.658 1.00 93.69 86 ARG A CA 1
ATOM 719 C C . ARG A 1 86 ? -8.961 -3.302 -8.759 1.00 93.69 86 ARG A C 1
ATOM 721 O O . ARG A 1 86 ? -7.993 -4.042 -8.632 1.00 93.69 86 ARG A O 1
ATOM 728 N N . ASP A 1 87 ? -9.759 -3.273 -9.825 1.00 93.31 87 ASP A N 1
ATOM 729 C CA . ASP A 1 87 ? -9.510 -4.046 -11.043 1.00 93.31 87 ASP A CA 1
ATOM 730 C C . ASP A 1 87 ? -8.016 -3.986 -11.452 1.00 93.31 87 ASP A C 1
ATOM 732 O O . ASP A 1 87 ? -7.525 -2.902 -11.805 1.00 93.31 87 ASP A O 1
ATOM 736 N N . PRO A 1 88 ? -7.299 -5.127 -11.414 1.00 93.56 88 PRO A N 1
ATOM 737 C CA . PRO A 1 88 ? -5.884 -5.215 -11.728 1.00 93.56 88 PRO A CA 1
ATOM 738 C C . PRO A 1 88 ? -5.564 -4.783 -13.158 1.00 93.56 88 PRO A C 1
ATOM 740 O O . PRO A 1 88 ? -4.531 -4.147 -13.380 1.00 93.56 88 PRO A O 1
ATOM 743 N N . ALA A 1 89 ? -6.458 -5.059 -14.118 1.00 91.00 89 ALA A N 1
ATOM 744 C CA . ALA A 1 89 ? -6.274 -4.636 -15.507 1.00 91.00 89 ALA A CA 1
ATOM 745 C C . ALA A 1 89 ? -6.291 -3.109 -15.649 1.00 91.00 89 ALA A C 1
ATOM 747 O O . ALA A 1 89 ? -5.679 -2.569 -16.564 1.00 91.00 89 ALA A O 1
ATOM 748 N N . SER A 1 90 ? -6.939 -2.408 -14.719 1.00 87.12 90 SER A N 1
ATOM 749 C CA . SER A 1 90 ? -6.955 -0.949 -14.682 1.00 87.12 90 SER A CA 1
ATOM 750 C C . SER A 1 90 ? -5.805 -0.366 -13.853 1.00 87.12 90 SER A C 1
ATOM 752 O O . SER A 1 90 ? -5.217 0.648 -14.231 1.00 87.12 90 SER A O 1
ATOM 754 N N . CYS A 1 91 ? -5.484 -0.948 -12.690 1.00 89.38 91 CYS A N 1
ATOM 755 C CA . CYS A 1 91 ? -4.561 -0.311 -11.746 1.00 89.38 91 CYS A CA 1
ATOM 756 C C . CYS A 1 91 ? -3.078 -0.613 -12.000 1.00 89.38 91 CYS A C 1
ATOM 758 O O . CYS A 1 91 ? -2.260 0.281 -11.779 1.00 89.38 91 CYS A O 1
ATOM 760 N N . ILE A 1 92 ? -2.721 -1.812 -12.482 1.00 93.00 92 ILE A N 1
ATOM 761 C CA . ILE A 1 92 ? -1.316 -2.163 -12.752 1.00 93.00 92 ILE A CA 1
ATOM 762 C C . ILE A 1 92 ? -0.741 -1.279 -13.878 1.00 93.00 92 ILE A C 1
ATOM 764 O O . ILE A 1 92 ? 0.280 -0.625 -13.658 1.00 93.00 92 ILE A O 1
ATOM 768 N N . PRO A 1 93 ? -1.402 -1.121 -15.042 1.00 91.31 93 PRO A N 1
ATOM 769 C CA . PRO A 1 93 ? -0.908 -0.208 -16.077 1.00 91.31 93 PRO A CA 1
ATOM 770 C C . PRO A 1 93 ? -0.869 1.247 -15.604 1.00 91.31 93 PRO A C 1
ATOM 772 O O . PRO A 1 93 ? 0.059 1.983 -15.930 1.00 91.31 93 PRO A O 1
ATOM 775 N N . SER A 1 94 ? -1.848 1.660 -14.790 1.00 89.25 94 SER A N 1
ATOM 776 C CA . SER A 1 94 ? -1.910 3.013 -14.228 1.00 89.25 94 SER A CA 1
ATOM 777 C C . SER A 1 94 ? -0.681 3.339 -13.372 1.00 89.25 94 SER A C 1
ATOM 779 O O . SER A 1 94 ? -0.089 4.410 -13.541 1.00 89.25 94 SER A O 1
ATOM 781 N N . VAL A 1 95 ? -0.250 2.422 -12.492 1.00 91.06 95 VAL A N 1
ATOM 782 C CA . VAL A 1 95 ? 0.950 2.647 -11.672 1.00 91.06 95 VAL A CA 1
ATOM 783 C C . VAL A 1 95 ? 2.224 2.617 -12.516 1.00 91.06 95 VAL A C 1
ATOM 785 O O . VAL A 1 95 ? 3.057 3.509 -12.358 1.00 91.06 95 VAL A O 1
ATOM 788 N N . LEU A 1 96 ? 2.349 1.682 -13.467 1.00 92.75 96 LEU A N 1
ATOM 789 C CA . LEU A 1 96 ? 3.495 1.630 -14.383 1.00 92.75 96 LEU A CA 1
ATOM 790 C C . LEU A 1 96 ? 3.631 2.943 -15.168 1.00 92.75 96 LEU A C 1
ATOM 792 O O . LEU A 1 96 ? 4.717 3.525 -15.218 1.00 92.75 96 LEU A O 1
ATOM 796 N N . LYS A 1 97 ? 2.514 3.464 -15.692 1.00 91.44 97 LYS A N 1
ATOM 797 C CA . LYS A 1 97 ? 2.472 4.732 -16.427 1.00 91.44 97 LYS A CA 1
ATOM 798 C C . LYS A 1 97 ? 2.825 5.920 -15.554 1.00 91.44 97 LYS A C 1
ATOM 800 O O . LYS A 1 97 ? 3.613 6.765 -15.974 1.00 91.44 97 LYS A O 1
ATOM 805 N N . LEU A 1 98 ? 2.273 5.992 -14.343 1.00 91.44 98 LEU A N 1
ATOM 806 C CA . LEU A 1 98 ? 2.578 7.065 -13.399 1.00 91.44 98 LEU A CA 1
ATOM 807 C C . LEU A 1 98 ? 4.081 7.130 -13.108 1.00 91.44 98 LEU A C 1
ATOM 809 O O . LEU A 1 98 ? 4.678 8.207 -13.179 1.00 91.44 98 LEU A O 1
ATOM 813 N N . VAL A 1 99 ? 4.693 5.991 -12.786 1.00 92.31 99 VAL A N 1
ATOM 814 C CA . VAL A 1 99 ? 6.118 5.927 -12.447 1.00 92.31 99 VAL A CA 1
ATOM 815 C C . VAL A 1 99 ? 6.984 6.230 -13.673 1.00 92.31 99 VAL A C 1
ATOM 817 O O . VAL A 1 99 ? 7.898 7.052 -13.591 1.00 92.31 99 VAL A O 1
ATOM 820 N N . GLU A 1 100 ? 6.646 5.666 -14.834 1.00 93.62 100 GLU A N 1
ATOM 821 C CA . GLU A 1 100 ? 7.338 5.957 -16.090 1.00 93.62 100 GLU A CA 1
ATOM 822 C C . GLU A 1 100 ? 7.306 7.452 -16.440 1.00 93.62 100 GLU A C 1
ATOM 824 O O . GLU A 1 100 ? 8.333 8.022 -16.818 1.00 93.62 100 GLU A O 1
ATOM 829 N N . LEU A 1 101 ? 6.150 8.110 -16.301 1.00 92.31 101 LEU A N 1
ATOM 830 C CA . LEU A 1 101 ? 6.016 9.544 -16.561 1.00 92.31 101 LEU A CA 1
ATOM 831 C C . LEU A 1 101 ? 6.896 10.377 -15.623 1.00 92.31 101 LEU A C 1
ATOM 833 O O . LEU A 1 101 ? 7.514 11.339 -16.079 1.00 92.31 101 LEU A O 1
ATOM 837 N N . ASN A 1 102 ? 7.009 9.992 -14.347 1.00 92.81 102 ASN A N 1
ATOM 838 C CA . ASN A 1 102 ? 7.904 10.658 -13.398 1.00 92.81 102 ASN A CA 1
ATOM 839 C C . ASN A 1 102 ? 9.375 10.522 -13.820 1.00 92.81 102 ASN A C 1
ATOM 841 O O . ASN A 1 102 ? 10.098 11.519 -13.870 1.00 92.81 102 ASN A O 1
ATOM 845 N N . TRP A 1 103 ? 9.817 9.319 -14.196 1.00 95.25 103 TRP A N 1
ATOM 846 C CA . TRP A 1 103 ? 11.193 9.107 -14.648 1.00 95.25 103 TRP A CA 1
ATOM 847 C C . TRP A 1 103 ? 11.502 9.852 -15.948 1.00 95.25 103 TRP A C 1
ATOM 849 O O . TRP A 1 103 ? 12.540 10.512 -16.047 1.00 95.25 103 TRP A O 1
ATOM 859 N N . ARG A 1 104 ? 10.583 9.825 -16.920 1.00 94.12 104 ARG A N 1
ATOM 860 C CA . ARG A 1 104 ? 10.717 10.587 -18.171 1.00 94.12 104 ARG A CA 1
ATOM 861 C C . ARG A 1 104 ? 10.769 12.092 -17.916 1.00 94.12 104 ARG A C 1
ATOM 863 O O . ARG A 1 104 ? 11.628 12.763 -18.481 1.00 94.12 104 ARG A O 1
ATOM 870 N N . GLY A 1 105 ? 9.906 12.611 -17.040 1.00 94.06 105 GLY A N 1
ATOM 871 C CA . GLY A 1 105 ? 9.897 14.024 -16.644 1.00 94.06 105 GLY A CA 1
ATOM 872 C C . GLY A 1 105 ? 11.198 14.477 -15.972 1.00 94.06 105 GLY A C 1
ATOM 873 O O . GLY A 1 105 ? 11.556 15.648 -16.045 1.00 94.06 105 GLY A O 1
ATOM 874 N N . ARG A 1 106 ? 11.945 13.540 -15.377 1.00 93.69 106 ARG A N 1
ATOM 875 C CA . ARG A 1 106 ? 13.272 13.764 -14.780 1.00 93.69 106 ARG A CA 1
ATOM 876 C C . ARG A 1 106 ? 14.439 13.533 -15.748 1.00 93.69 106 ARG A C 1
ATOM 878 O O . ARG A 1 106 ? 15.590 13.647 -15.340 1.00 93.69 106 ARG A O 1
ATOM 885 N N . GLY A 1 107 ? 14.162 13.225 -17.016 1.00 95.25 107 GLY A N 1
ATOM 886 C CA . GLY A 1 107 ? 15.175 13.055 -18.061 1.00 95.25 107 GLY A CA 1
ATOM 887 C C . GLY A 1 107 ? 15.756 11.644 -18.187 1.00 95.25 107 GLY A C 1
ATOM 888 O O . GLY A 1 107 ? 16.702 11.448 -18.952 1.00 95.25 107 GLY A O 1
ATOM 889 N N . TRP A 1 108 ? 15.210 10.646 -17.485 1.00 96.44 108 TRP A N 1
ATOM 890 C CA . TRP A 1 108 ? 15.633 9.257 -17.667 1.00 96.44 108 TRP A CA 1
ATOM 891 C C . TRP A 1 108 ? 15.162 8.704 -19.019 1.00 96.44 108 TRP A C 1
ATOM 893 O O . TRP A 1 108 ? 14.029 8.934 -19.450 1.00 96.44 108 TRP A O 1
ATOM 903 N N . LYS A 1 109 ? 16.029 7.931 -19.680 1.00 94.94 109 LYS A N 1
ATOM 904 C CA . LYS A 1 109 ? 15.716 7.225 -20.934 1.00 94.94 109 LYS A CA 1
ATOM 905 C C . LYS A 1 109 ? 15.175 5.820 -20.656 1.00 94.94 109 LYS A C 1
ATOM 907 O O . LYS A 1 109 ? 15.492 5.242 -19.618 1.00 94.94 109 LYS A O 1
ATOM 912 N N . ARG A 1 110 ? 14.385 5.264 -21.585 1.00 92.00 110 ARG A N 1
ATOM 913 C CA . ARG A 1 110 ? 13.691 3.967 -21.430 1.00 92.00 110 ARG A CA 1
ATOM 914 C C . ARG A 1 110 ? 14.642 2.831 -21.070 1.00 92.00 110 ARG A C 1
ATOM 916 O O . ARG A 1 110 ? 14.312 2.012 -20.219 1.00 92.00 110 ARG A O 1
ATOM 923 N N . GLU A 1 111 ? 15.838 2.822 -21.641 1.00 93.25 111 GLU A N 1
ATOM 924 C CA . GLU A 1 111 ? 16.860 1.801 -21.395 1.00 93.25 111 GLU A CA 1
ATOM 925 C C . GLU A 1 111 ? 17.329 1.803 -19.933 1.00 93.25 111 GLU A C 1
ATOM 927 O O . GLU A 1 111 ? 17.656 0.751 -19.389 1.00 93.25 111 GLU A O 1
ATOM 932 N N . ALA A 1 112 ? 17.320 2.970 -19.280 1.00 93.25 112 ALA A N 1
ATOM 933 C CA . ALA A 1 112 ? 17.747 3.118 -17.894 1.00 93.25 112 ALA A CA 1
ATOM 934 C C . ALA A 1 112 ? 16.707 2.599 -16.889 1.00 93.25 112 ALA A C 1
ATOM 936 O O . ALA A 1 112 ? 17.089 2.208 -15.792 1.00 93.25 112 ALA A O 1
ATOM 937 N N . TYR A 1 113 ? 15.417 2.586 -17.248 1.00 94.25 113 TYR A N 1
ATOM 938 C CA . TYR A 1 113 ? 14.337 2.213 -16.327 1.00 94.25 113 TYR A CA 1
ATOM 939 C C . TYR A 1 113 ? 13.528 0.980 -16.730 1.00 94.25 113 TYR A C 1
ATOM 941 O O . TYR A 1 113 ? 12.669 0.550 -15.963 1.00 94.25 113 TYR A O 1
ATOM 949 N N . ALA A 1 114 ? 13.810 0.366 -17.883 1.00 93.06 114 ALA A N 1
ATOM 950 C CA . ALA A 1 114 ? 13.108 -0.832 -18.347 1.00 93.06 114 ALA A CA 1
ATOM 951 C C . ALA A 1 114 ? 13.111 -1.957 -17.298 1.00 93.06 114 ALA A C 1
ATOM 953 O O . ALA A 1 114 ? 12.066 -2.528 -17.006 1.00 93.06 114 ALA A O 1
ATOM 954 N N . ARG A 1 115 ? 14.260 -2.211 -16.657 1.00 93.62 115 ARG A N 1
ATOM 955 C CA . ARG A 1 115 ? 14.365 -3.229 -15.601 1.00 93.62 115 ARG A CA 1
ATOM 956 C C . ARG A 1 115 ? 13.565 -2.870 -14.348 1.00 93.62 115 ARG A C 1
ATOM 958 O O . ARG A 1 115 ? 12.982 -3.751 -13.730 1.00 93.62 115 ARG A O 1
ATOM 965 N N . SER A 1 116 ? 13.516 -1.591 -13.980 1.00 94.44 116 SER A N 1
ATOM 966 C CA . SER A 1 116 ? 12.690 -1.137 -12.859 1.00 94.44 116 SER A CA 1
ATOM 967 C C . SER A 1 116 ? 11.190 -1.246 -13.164 1.00 94.44 116 SER A C 1
ATOM 969 O O . SER A 1 116 ? 10.425 -1.512 -12.247 1.00 94.44 116 SER A O 1
ATOM 971 N N . LEU A 1 117 ? 10.758 -1.110 -14.427 1.00 93.69 117 LEU A N 1
ATOM 972 C CA . LEU A 1 117 ? 9.370 -1.402 -14.819 1.00 93.69 117 LEU A CA 1
ATOM 973 C C . LEU A 1 117 ? 9.032 -2.889 -14.713 1.00 93.69 117 LEU A C 1
ATOM 975 O O . LEU A 1 117 ? 7.937 -3.216 -14.261 1.00 93.69 117 LEU A O 1
ATOM 979 N N . ASP A 1 118 ? 9.955 -3.772 -15.104 1.00 93.31 118 ASP A N 1
ATOM 980 C CA . ASP A 1 118 ? 9.765 -5.219 -14.947 1.00 93.31 118 ASP A CA 1
ATOM 981 C C . ASP A 1 118 ? 9.587 -5.557 -13.449 1.00 93.31 118 ASP A C 1
ATOM 983 O O . ASP A 1 118 ? 8.582 -6.148 -13.067 1.00 93.31 118 ASP A O 1
ATOM 987 N N . VAL A 1 119 ? 10.469 -5.042 -12.579 1.00 94.31 119 VAL A N 1
ATOM 988 C CA . VAL A 1 119 ? 10.363 -5.210 -11.113 1.00 94.31 119 VAL A CA 1
ATOM 989 C C . VAL A 1 119 ? 9.066 -4.614 -10.549 1.00 94.31 119 VAL A C 1
ATOM 991 O O . VAL A 1 119 ? 8.403 -5.241 -9.728 1.00 94.31 119 VAL A O 1
ATOM 994 N N . LEU A 1 120 ? 8.663 -3.418 -10.994 1.00 94.19 120 LEU A N 1
ATOM 995 C CA . LEU A 1 120 ? 7.408 -2.796 -10.560 1.00 94.19 120 LEU A CA 1
ATOM 996 C C . LEU A 1 120 ? 6.178 -3.604 -10.993 1.00 94.19 120 LEU A C 1
ATOM 998 O O . LEU A 1 120 ? 5.163 -3.589 -10.296 1.00 94.19 120 LEU A O 1
ATOM 1002 N N . THR A 1 121 ? 6.256 -4.293 -12.132 1.00 94.50 121 THR A N 1
ATOM 1003 C CA . THR A 1 121 ? 5.182 -5.170 -12.608 1.00 94.50 121 THR A CA 1
ATOM 1004 C C . THR A 1 121 ? 4.993 -6.334 -11.641 1.00 94.50 121 THR A C 1
ATOM 1006 O O . THR A 1 121 ? 3.870 -6.556 -11.196 1.00 94.50 121 THR A O 1
ATOM 1009 N N . ASP A 1 122 ? 6.077 -7.004 -11.248 1.00 94.50 122 ASP A N 1
ATOM 1010 C CA . ASP A 1 122 ? 6.031 -8.133 -10.308 1.00 94.50 122 ASP A CA 1
ATOM 1011 C C . ASP A 1 122 ? 5.516 -7.692 -8.925 1.00 94.50 122 ASP A C 1
ATOM 1013 O O . ASP A 1 122 ? 4.541 -8.250 -8.417 1.00 94.50 122 ASP A O 1
ATOM 1017 N N . ILE A 1 123 ? 6.040 -6.576 -8.404 1.00 94.75 123 ILE A N 1
ATOM 1018 C CA . ILE A 1 123 ? 5.552 -5.930 -7.171 1.00 94.75 123 ILE A CA 1
ATOM 1019 C C . ILE A 1 123 ? 4.050 -5.634 -7.240 1.00 94.75 123 ILE A C 1
ATOM 1021 O O . ILE A 1 123 ? 3.328 -5.731 -6.243 1.00 94.75 123 ILE A O 1
ATOM 1025 N N . SER A 1 124 ? 3.555 -5.229 -8.411 1.00 94.94 124 SER A N 1
ATOM 1026 C CA . SER A 1 124 ? 2.139 -4.910 -8.579 1.00 94.94 124 SER A CA 1
ATOM 1027 C C . SER A 1 124 ? 1.265 -6.155 -8.434 1.00 94.94 124 SER A C 1
ATOM 1029 O O . SER A 1 124 ? 0.203 -6.052 -7.826 1.00 94.94 124 SER A O 1
ATOM 1031 N N . PHE A 1 125 ? 1.711 -7.323 -8.906 1.00 95.88 125 PHE A N 1
ATOM 1032 C CA . PHE A 1 125 ? 1.030 -8.598 -8.654 1.00 95.88 125 PHE A CA 1
ATOM 1033 C C . PHE A 1 125 ? 1.076 -8.987 -7.172 1.00 95.88 125 PHE A C 1
ATOM 1035 O O . PHE A 1 125 ? 0.039 -9.296 -6.579 1.00 95.88 125 PHE A O 1
ATOM 1042 N N . GLU A 1 126 ? 2.251 -8.894 -6.550 1.00 95.62 126 GLU A N 1
ATOM 1043 C CA . GLU A 1 126 ? 2.453 -9.215 -5.130 1.00 95.62 126 GLU A CA 1
ATOM 1044 C C . GLU A 1 126 ? 1.605 -8.333 -4.208 1.00 95.62 126 GLU A C 1
ATOM 1046 O O . GLU A 1 126 ? 1.132 -8.779 -3.162 1.00 95.62 126 GLU A O 1
ATOM 1051 N N . SER A 1 127 ? 1.325 -7.092 -4.620 1.00 95.25 127 SER A N 1
ATOM 1052 C CA . SER A 1 127 ? 0.490 -6.167 -3.851 1.00 95.25 127 SER A CA 1
ATOM 1053 C C . SER A 1 127 ? -0.956 -6.648 -3.640 1.00 95.25 127 SER A C 1
ATOM 1055 O O . SER A 1 127 ? -1.610 -6.172 -2.707 1.00 95.25 127 SER A O 1
ATOM 1057 N N . PHE A 1 128 ? -1.433 -7.610 -4.444 1.00 95.88 128 PHE A N 1
ATOM 1058 C CA . PHE A 1 128 ? -2.722 -8.285 -4.258 1.00 95.88 128 PHE A CA 1
ATOM 1059 C C . PHE A 1 128 ? -2.609 -9.501 -3.336 1.00 95.88 128 PHE A C 1
ATOM 1061 O O . PHE A 1 128 ? -3.433 -9.681 -2.435 1.00 95.88 128 PHE A O 1
ATOM 1068 N N . THR A 1 129 ? -1.604 -10.350 -3.558 1.00 95.81 129 THR A N 1
ATOM 1069 C CA . THR A 1 129 ? -1.460 -11.640 -2.869 1.00 95.81 129 THR A CA 1
ATOM 1070 C C . THR A 1 129 ? -0.892 -11.490 -1.463 1.00 95.81 129 THR A C 1
ATOM 1072 O O . THR A 1 129 ? -1.420 -12.100 -0.532 1.00 95.81 129 THR A O 1
ATOM 1075 N N . HIS A 1 130 ? 0.114 -10.636 -1.264 1.00 97.25 130 HIS A N 1
ATOM 1076 C CA . HIS A 1 130 ? 0.820 -10.530 0.014 1.00 97.25 130 HIS A CA 1
ATOM 1077 C C . HIS A 1 130 ? -0.084 -10.102 1.177 1.00 97.25 130 HIS A C 1
ATOM 1079 O O . HIS A 1 130 ? -0.073 -10.795 2.197 1.00 97.25 130 HIS A O 1
ATOM 1085 N N . PRO A 1 131 ? -0.939 -9.059 1.061 1.00 96.88 131 PRO A N 1
ATOM 1086 C CA . PRO A 1 131 ? -1.871 -8.714 2.133 1.00 96.88 131 PRO A CA 1
ATOM 1087 C C . PRO A 1 131 ? -2.820 -9.859 2.493 1.00 96.88 131 PRO A C 1
ATOM 1089 O O . PRO A 1 131 ? -3.041 -10.136 3.671 1.00 96.88 131 PRO A O 1
ATOM 1092 N N . ARG A 1 132 ? -3.357 -10.560 1.484 1.00 96.19 132 ARG A N 1
ATOM 1093 C CA . ARG A 1 132 ? -4.232 -11.724 1.688 1.00 96.19 132 ARG A CA 1
ATOM 1094 C C . ARG A 1 132 ? -3.499 -12.804 2.482 1.00 96.19 132 ARG A C 1
ATOM 1096 O O . ARG A 1 132 ? -4.029 -13.299 3.474 1.00 96.19 132 ARG A O 1
ATOM 1103 N N . ASP A 1 133 ? -2.286 -13.143 2.067 1.00 97.44 133 ASP A N 1
ATOM 1104 C CA . ASP A 1 133 ? -1.523 -14.239 2.656 1.00 97.44 133 ASP A CA 1
ATOM 1105 C C . ASP A 1 133 ? -1.045 -13.898 4.080 1.00 97.44 133 ASP A C 1
ATOM 1107 O O . ASP A 1 133 ? -1.058 -14.761 4.960 1.00 97.44 133 ASP A O 1
ATOM 1111 N N . VAL A 1 134 ? -0.675 -12.639 4.343 1.00 98.12 134 VAL A N 1
ATOM 1112 C CA . VAL A 1 134 ? -0.348 -12.157 5.696 1.00 98.12 134 VAL A CA 1
ATOM 1113 C C . VAL A 1 134 ? -1.570 -12.215 6.611 1.00 98.12 134 VAL A C 1
ATOM 1115 O O . VAL A 1 134 ? -1.456 -12.728 7.724 1.00 98.12 134 VAL A O 1
ATOM 1118 N N . LEU A 1 135 ? -2.738 -11.746 6.165 1.00 97.25 135 LEU A N 1
ATOM 1119 C CA . LEU A 1 135 ? -3.958 -11.770 6.981 1.00 97.25 135 LEU A CA 1
ATOM 1120 C C . LEU A 1 135 ? -4.433 -13.199 7.275 1.00 97.25 135 LEU A C 1
ATOM 1122 O O . LEU A 1 135 ? -4.876 -13.468 8.387 1.00 97.25 135 LEU A O 1
ATOM 1126 N N . LEU A 1 136 ? -4.264 -14.140 6.338 1.00 97.19 136 LEU A N 1
ATOM 1127 C CA . LEU A 1 136 ? -4.552 -15.560 6.584 1.00 97.19 136 LEU A CA 1
ATOM 1128 C C . LEU A 1 136 ? -3.669 -16.156 7.690 1.00 97.19 136 LEU A C 1
ATOM 1130 O O . LEU A 1 136 ? -4.132 -16.997 8.458 1.00 97.19 136 LEU A O 1
ATOM 1134 N N . ARG A 1 137 ? -2.410 -15.710 7.802 1.00 97.75 137 ARG A N 1
ATOM 1135 C CA . ARG A 1 137 ? -1.496 -16.114 8.886 1.00 97.75 137 ARG A CA 1
ATOM 1136 C C . ARG A 1 137 ? -1.736 -15.364 10.200 1.00 97.75 137 ARG A C 1
ATOM 1138 O O . ARG A 1 137 ? -1.255 -15.810 11.236 1.00 97.75 137 ARG A O 1
ATOM 1145 N N . ASN A 1 138 ? -2.462 -14.247 10.164 1.00 97.75 138 ASN A N 1
ATOM 1146 C CA . ASN A 1 138 ? -2.738 -13.382 11.311 1.00 97.75 138 ASN A CA 1
ATOM 1147 C C . ASN A 1 138 ? -4.253 -13.120 11.449 1.00 97.75 138 ASN A C 1
ATOM 1149 O O . ASN A 1 138 ? -4.683 -11.967 11.372 1.00 97.75 138 ASN A O 1
ATOM 1153 N N . PRO A 1 139 ? -5.085 -14.160 11.659 1.00 96.75 139 PRO A N 1
ATOM 1154 C CA . PRO A 1 139 ? -6.547 -14.026 11.662 1.00 96.75 139 PRO A CA 1
ATOM 1155 C C . PRO A 1 139 ? -7.087 -13.112 12.774 1.00 96.75 139 PRO A C 1
ATOM 1157 O O . PRO A 1 139 ? -8.216 -12.639 12.691 1.00 96.75 139 PRO A O 1
ATOM 1160 N N . GLN A 1 140 ? -6.291 -12.851 13.813 1.00 95.88 140 GLN A N 1
ATOM 1161 C CA . GLN A 1 140 ? -6.616 -11.923 14.896 1.00 95.88 140 GLN A CA 1
ATOM 1162 C C . GLN A 1 140 ? -6.464 -10.439 14.521 1.00 95.88 140 GLN A C 1
ATOM 1164 O O . GLN A 1 140 ? -6.920 -9.578 15.270 1.00 95.88 140 GLN A O 1
ATOM 1169 N N . THR A 1 141 ? -5.784 -10.117 13.416 1.00 97.62 141 THR A N 1
ATOM 1170 C CA . THR A 1 141 ? -5.555 -8.731 12.995 1.00 97.62 141 THR A CA 1
ATOM 1171 C C . THR A 1 141 ? -6.845 -8.137 12.420 1.00 97.62 141 THR A C 1
ATOM 1173 O O . THR A 1 141 ? -7.334 -8.643 11.408 1.00 97.62 141 THR A O 1
ATOM 1176 N N . PRO A 1 142 ? -7.392 -7.043 12.991 1.00 97.56 142 PRO A N 1
ATOM 1177 C CA . PRO A 1 142 ? -8.598 -6.421 12.456 1.00 97.56 142 PRO A CA 1
ATOM 1178 C C . PRO A 1 142 ? -8.348 -5.870 11.051 1.00 97.56 142 PRO A C 1
ATOM 1180 O O . PRO A 1 142 ? -7.539 -4.955 10.857 1.00 97.56 142 PRO A O 1
ATOM 1183 N N . ALA A 1 143 ? -9.053 -6.415 10.065 1.00 97.94 143 ALA A N 1
ATOM 1184 C CA . ALA A 1 143 ? -8.914 -5.999 8.682 1.00 97.94 143 ALA A CA 1
ATOM 1185 C C . ALA A 1 143 ? -10.234 -6.084 7.913 1.00 97.94 143 ALA A C 1
ATOM 1187 O O . ALA A 1 143 ? -11.089 -6.922 8.191 1.00 97.94 143 ALA A O 1
ATOM 1188 N N . VAL A 1 144 ? -10.371 -5.229 6.902 1.00 97.69 144 VAL A N 1
ATOM 1189 C CA . VAL A 1 144 ? -11.468 -5.257 5.935 1.00 97.69 144 VAL A CA 1
ATOM 1190 C C . VAL A 1 144 ? -10.908 -5.081 4.529 1.00 97.69 144 VAL A C 1
ATOM 1192 O O . VAL A 1 144 ? -10.030 -4.249 4.304 1.00 97.69 144 VAL A O 1
ATOM 1195 N N . VAL A 1 145 ? -11.408 -5.868 3.579 1.00 96.88 145 VAL A N 1
ATOM 1196 C CA . VAL A 1 145 ? -11.114 -5.694 2.153 1.00 96.88 145 VAL A CA 1
ATOM 1197 C C . VAL A 1 145 ? -12.230 -4.856 1.542 1.00 96.88 145 VAL A C 1
ATOM 1199 O O . VAL A 1 145 ? -13.403 -5.155 1.747 1.00 96.88 145 VAL A O 1
ATOM 1202 N N . VAL A 1 146 ? -11.867 -3.805 0.813 1.00 96.25 146 VAL A N 1
ATOM 1203 C CA . VAL A 1 146 ? -12.803 -2.812 0.277 1.00 96.25 146 VAL A CA 1
ATOM 1204 C C . VAL A 1 146 ? -12.636 -2.736 -1.231 1.00 96.25 146 VAL A C 1
ATOM 1206 O O . VAL A 1 146 ? -11.541 -2.457 -1.720 1.00 96.25 146 VAL A O 1
ATOM 1209 N N . ASP A 1 147 ? -13.719 -2.943 -1.976 1.00 93.75 147 ASP A N 1
ATOM 1210 C CA . ASP A 1 147 ? -13.711 -2.730 -3.421 1.00 93.75 147 ASP A CA 1
ATOM 1211 C C . ASP A 1 147 ? -13.788 -1.228 -3.732 1.00 93.75 147 ASP A C 1
ATOM 1213 O O . ASP A 1 147 ?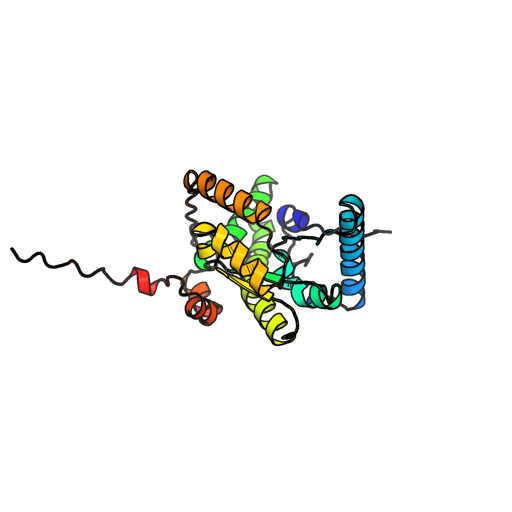 -14.680 -0.505 -3.281 1.00 93.75 147 ASP A O 1
ATOM 1217 N N . TYR A 1 148 ? -12.850 -0.738 -4.536 1.00 91.94 148 TYR A N 1
ATOM 1218 C CA . TYR A 1 148 ? -12.780 0.656 -4.959 1.00 91.94 148 TYR A CA 1
ATOM 1219 C C . TYR A 1 148 ? -14.057 1.144 -5.670 1.00 91.94 148 TYR A C 1
ATOM 1221 O O . TYR A 1 148 ? -14.403 2.327 -5.581 1.00 91.94 148 TYR A O 1
ATOM 1229 N N . ARG A 1 149 ? -14.796 0.251 -6.344 1.00 90.88 149 ARG A N 1
ATOM 1230 C CA . ARG A 1 149 ? -16.088 0.579 -6.970 1.00 90.88 149 ARG A CA 1
ATOM 1231 C C . ARG A 1 149 ? -17.135 0.969 -5.931 1.00 90.88 149 ARG A C 1
ATOM 1233 O O . ARG A 1 149 ? -17.920 1.877 -6.181 1.00 90.88 149 ARG A O 1
ATOM 1240 N N . GLU A 1 150 ? -17.140 0.341 -4.758 1.00 91.25 150 GLU A N 1
ATOM 1241 C CA . GLU A 1 150 ? -18.066 0.705 -3.678 1.00 91.25 150 GLU A CA 1
ATOM 1242 C C . GLU A 1 150 ? -17.727 2.085 -3.121 1.00 91.25 150 GLU A C 1
ATOM 1244 O O . GLU A 1 150 ? -18.608 2.933 -2.998 1.00 91.25 150 GLU A O 1
ATOM 1249 N N . LEU A 1 151 ? -16.437 2.352 -2.897 1.00 89.19 151 LEU A N 1
ATOM 1250 C CA . LEU A 1 151 ? -15.978 3.645 -2.393 1.00 89.19 151 LEU A CA 1
ATOM 1251 C C . LEU A 1 151 ? -16.311 4.800 -3.350 1.00 89.19 151 LEU A C 1
ATOM 1253 O O . LEU A 1 151 ? -16.623 5.894 -2.898 1.00 89.19 151 LEU A O 1
ATOM 1257 N N . THR A 1 152 ? -16.250 4.569 -4.662 1.00 86.62 152 THR A N 1
ATOM 1258 C CA . THR A 1 152 ? -16.541 5.602 -5.672 1.00 86.62 152 THR A CA 1
ATOM 1259 C C . THR A 1 152 ? -18.030 5.769 -5.969 1.00 86.62 152 THR A C 1
ATOM 1261 O O . THR A 1 152 ? -18.447 6.854 -6.362 1.00 86.62 152 THR A O 1
ATOM 1264 N N . THR A 1 153 ? -18.844 4.728 -5.779 1.00 87.31 153 THR A N 1
ATOM 1265 C CA . THR A 1 153 ? -20.292 4.783 -6.054 1.00 87.31 153 THR A CA 1
ATOM 1266 C C . THR A 1 153 ? -21.128 5.130 -4.827 1.00 87.31 153 THR A C 1
ATOM 1268 O O . THR A 1 153 ? -22.158 5.785 -4.967 1.00 87.31 153 THR A O 1
ATOM 1271 N N . ARG A 1 154 ? -20.701 4.683 -3.641 1.00 89.19 154 ARG A N 1
ATOM 1272 C CA . ARG A 1 154 ? -21.389 4.844 -2.350 1.00 89.19 154 ARG A CA 1
ATOM 1273 C C . ARG A 1 154 ? -20.366 5.142 -1.240 1.00 89.19 154 ARG A C 1
ATOM 1275 O O . ARG A 1 154 ? -20.188 4.326 -0.324 1.00 89.19 154 ARG A O 1
ATOM 1282 N N . PRO A 1 155 ? -19.632 6.272 -1.312 1.00 89.25 155 PRO A N 1
ATOM 1283 C CA . PRO A 1 155 ? -18.545 6.592 -0.384 1.00 89.25 155 PRO A CA 1
ATOM 1284 C C . PRO A 1 155 ? -18.980 6.592 1.083 1.00 89.25 155 PRO A C 1
ATOM 1286 O O . PRO A 1 155 ? -18.279 6.032 1.927 1.00 89.25 155 PRO A O 1
ATOM 1289 N N . ARG A 1 156 ? -20.146 7.169 1.399 1.00 91.50 156 ARG A N 1
ATOM 1290 C CA . ARG A 1 156 ? -20.653 7.251 2.776 1.00 91.50 156 ARG A CA 1
ATOM 1291 C C . ARG A 1 156 ? -20.899 5.867 3.375 1.00 91.50 156 ARG A C 1
ATOM 1293 O O . ARG A 1 156 ? -20.394 5.572 4.461 1.00 91.50 156 ARG A O 1
ATOM 1300 N N . ASP A 1 157 ? -21.631 5.018 2.657 1.00 92.88 157 ASP A N 1
ATOM 1301 C CA . ASP A 1 157 ? -21.941 3.651 3.090 1.00 92.88 157 ASP A CA 1
ATOM 1302 C C . ASP A 1 157 ? -20.672 2.813 3.243 1.00 92.88 157 ASP A C 1
ATOM 1304 O O . ASP A 1 157 ? -20.520 2.082 4.224 1.00 92.88 157 ASP A O 1
ATOM 1308 N N . THR A 1 158 ? -19.737 2.963 2.304 1.00 94.38 158 THR A N 1
ATOM 1309 C CA . THR A 1 158 ? -18.458 2.248 2.322 1.00 94.38 158 THR A CA 1
ATOM 1310 C C . THR A 1 158 ? -17.626 2.644 3.540 1.00 94.38 158 THR A C 1
ATOM 1312 O O . THR A 1 158 ? -17.157 1.776 4.276 1.00 94.38 158 THR A O 1
ATOM 1315 N N . VAL A 1 159 ? -17.494 3.945 3.830 1.00 94.81 159 VAL A N 1
ATOM 1316 C CA . VAL A 1 159 ? -16.772 4.421 5.024 1.00 94.81 159 VAL A CA 1
ATOM 1317 C C . VAL A 1 159 ? -17.452 3.941 6.307 1.00 94.81 159 VAL A C 1
ATOM 1319 O O . VAL A 1 159 ? -16.771 3.469 7.218 1.00 94.81 159 VAL A O 1
ATOM 1322 N N . ARG A 1 160 ? -18.787 3.980 6.380 1.00 94.81 160 ARG A N 1
ATOM 1323 C CA . ARG A 1 160 ? -19.534 3.442 7.528 1.00 94.81 160 ARG A CA 1
ATOM 1324 C C . ARG A 1 160 ? -19.271 1.945 7.725 1.00 94.81 160 ARG A C 1
ATOM 1326 O O . ARG A 1 160 ? -19.062 1.506 8.858 1.00 94.81 160 ARG A O 1
ATOM 1333 N N . ALA A 1 161 ? -19.255 1.164 6.644 1.00 95.94 161 ALA A N 1
ATOM 1334 C CA . ALA A 1 161 ? -18.961 -0.265 6.691 1.00 95.94 161 ALA A CA 1
ATOM 1335 C C . ALA A 1 161 ? -17.531 -0.543 7.179 1.00 95.94 161 ALA A C 1
ATOM 1337 O O . ALA A 1 161 ? -17.353 -1.424 8.021 1.00 95.94 161 ALA A O 1
ATOM 1338 N N . ILE A 1 162 ? -16.543 0.242 6.730 1.00 97.06 162 ILE A N 1
ATOM 1339 C CA . ILE A 1 162 ? -15.152 0.162 7.206 1.00 97.06 162 ILE A CA 1
ATOM 1340 C C . ILE A 1 162 ? -15.080 0.438 8.709 1.00 97.06 162 ILE A C 1
ATOM 1342 O O . ILE A 1 162 ? -14.489 -0.349 9.445 1.00 97.06 162 ILE A O 1
ATOM 1346 N N . TYR A 1 163 ? -15.701 1.523 9.184 1.00 96.69 163 TYR A N 1
ATOM 1347 C CA . TYR A 1 163 ? -15.677 1.878 10.607 1.00 96.69 163 TYR A CA 1
ATOM 1348 C C . TYR A 1 163 ? -16.284 0.775 11.473 1.00 96.69 163 TYR A C 1
ATOM 1350 O O . TYR A 1 163 ? -15.705 0.411 12.492 1.00 96.69 163 TYR A O 1
ATOM 1358 N N . ARG A 1 164 ? -17.406 0.193 11.035 1.00 96.19 164 ARG A N 1
ATOM 1359 C CA . ARG A 1 164 ? -18.029 -0.943 11.720 1.00 96.19 164 ARG A CA 1
ATOM 1360 C C . ARG A 1 164 ? -17.126 -2.180 11.721 1.00 96.19 164 ARG A C 1
ATOM 1362 O O . ARG A 1 164 ? -16.968 -2.800 12.763 1.00 96.19 164 ARG A O 1
ATOM 1369 N N . ALA A 1 165 ? -16.547 -2.542 10.575 1.00 96.94 165 ALA A N 1
ATOM 1370 C CA . ALA A 1 165 ? -15.700 -3.731 10.446 1.00 96.94 165 ALA A CA 1
ATOM 1371 C C . ALA A 1 165 ? -14.411 -3.638 11.279 1.00 96.94 165 ALA A C 1
ATOM 1373 O O . ALA A 1 165 ? -13.896 -4.653 11.735 1.00 96.94 165 ALA A O 1
ATOM 1374 N N . LEU A 1 166 ? -13.902 -2.422 11.484 1.00 97.19 166 LEU A N 1
ATOM 1375 C CA . LEU A 1 166 ? -12.679 -2.155 12.238 1.00 97.19 166 LEU A CA 1
ATOM 1376 C C . LEU A 1 166 ? -12.930 -1.773 13.708 1.00 97.19 166 LEU A C 1
ATOM 1378 O O . LEU A 1 166 ? -11.987 -1.376 14.396 1.00 97.19 166 LEU A O 1
ATOM 1382 N N . ASP A 1 167 ? -14.175 -1.883 14.183 1.00 95.56 167 ASP A N 1
ATOM 1383 C CA . ASP A 1 167 ? -14.592 -1.498 15.538 1.00 95.56 167 ASP A CA 1
ATOM 1384 C C . ASP A 1 167 ? -14.140 -0.070 15.912 1.00 95.56 167 ASP A C 1
ATOM 1386 O O . ASP A 1 167 ? -13.477 0.194 16.920 1.00 95.56 167 ASP A O 1
ATOM 1390 N N . LEU A 1 168 ? -14.436 0.875 15.017 1.00 95.12 168 LEU A N 1
ATOM 1391 C CA . LEU A 1 168 ? -14.145 2.294 15.184 1.00 95.12 168 LEU A CA 1
ATOM 1392 C C . LEU A 1 168 ? -15.423 3.067 15.499 1.00 95.12 168 LEU A C 1
ATOM 1394 O O . LEU A 1 168 ? -16.478 2.855 14.899 1.00 95.12 168 LEU A O 1
ATOM 1398 N N . ARG A 1 169 ? -15.311 4.042 16.407 1.00 92.19 169 ARG A N 1
ATOM 1399 C CA . ARG A 1 169 ? -16.423 4.939 16.735 1.00 92.19 169 ARG A CA 1
ATOM 1400 C C . ARG A 1 169 ? -16.805 5.774 15.516 1.00 92.19 169 ARG A C 1
ATOM 1402 O O . ARG A 1 169 ? -15.987 6.522 14.982 1.00 92.19 169 ARG A O 1
ATOM 1409 N N . TYR A 1 170 ? -18.070 5.675 15.126 1.00 89.12 170 TYR A N 1
ATOM 1410 C CA . TYR A 1 170 ? -18.669 6.433 14.037 1.00 89.12 170 TYR A CA 1
ATOM 1411 C C . TYR A 1 170 ? -19.705 7.401 14.618 1.00 89.12 170 TYR A C 1
ATOM 1413 O O . TYR A 1 170 ? -20.733 6.970 15.132 1.00 89.12 170 TYR A O 1
ATOM 1421 N N . GLY A 1 171 ? -19.396 8.699 14.611 1.00 89.75 171 GLY A N 1
ATOM 1422 C CA . GLY A 1 171 ? -20.249 9.734 15.206 1.00 89.75 171 GLY A CA 1
ATOM 1423 C C . GLY A 1 171 ? -21.163 10.421 14.190 1.00 89.75 171 GLY A C 1
ATOM 1424 O O . GLY A 1 171 ? -20.808 10.550 13.019 1.00 89.75 171 GLY A O 1
ATOM 1425 N N . GLU A 1 172 ? -22.299 10.942 14.657 1.00 87.12 172 GLU A N 1
ATOM 1426 C CA . GLU A 1 172 ? -23.302 11.634 13.825 1.00 87.12 172 GLU A CA 1
ATOM 1427 C C . GLU A 1 172 ? -22.737 12.856 13.081 1.00 87.12 172 GLU A C 1
ATOM 1429 O O . GLU A 1 172 ? -23.052 13.090 11.913 1.00 87.12 172 GLU A O 1
ATOM 1434 N N . GLY A 1 173 ? -21.834 13.608 13.721 1.00 90.75 173 GLY A N 1
ATOM 1435 C CA . GLY A 1 173 ? -21.169 14.749 13.085 1.00 90.75 173 GLY A CA 1
ATOM 1436 C C . GLY A 1 173 ? -20.293 14.345 11.892 1.00 90.75 173 GLY A C 1
ATOM 1437 O O . GLY A 1 173 ? -20.259 15.044 10.881 1.00 90.75 173 GLY A O 1
ATOM 1438 N N . PHE A 1 174 ? -19.624 13.189 11.973 1.00 91.12 174 PHE A N 1
ATOM 1439 C CA . PHE A 1 174 ? -18.829 12.665 10.860 1.00 91.12 174 PHE A CA 1
ATOM 1440 C C . PHE A 1 174 ? -19.714 12.114 9.739 1.00 91.12 174 PHE A C 1
ATOM 1442 O O . PHE A 1 174 ? -19.416 12.317 8.565 1.00 91.12 174 PHE A O 1
ATOM 1449 N N . ASP A 1 175 ? -20.833 11.482 10.090 1.00 90.00 175 ASP A N 1
ATOM 1450 C CA . ASP A 1 175 ? -21.820 11.022 9.112 1.00 90.00 175 ASP A CA 1
ATOM 1451 C C . ASP A 1 175 ? -22.404 12.179 8.290 1.00 90.00 175 ASP A C 1
ATOM 1453 O O . ASP A 1 175 ? -22.471 12.115 7.063 1.00 90.00 175 ASP A O 1
ATOM 1457 N N . THR A 1 176 ? -22.745 13.277 8.970 1.00 90.12 176 THR A N 1
ATOM 1458 C CA . THR A 1 176 ? -23.244 14.502 8.331 1.00 90.12 176 THR A CA 1
ATOM 1459 C C . THR A 1 176 ? -22.203 15.085 7.376 1.00 90.12 176 THR A C 1
ATOM 1461 O O . THR A 1 176 ? -22.527 15.460 6.249 1.00 90.12 176 THR A O 1
ATOM 1464 N N . TYR A 1 177 ? -20.932 15.114 7.794 1.00 90.62 177 TYR A N 1
ATOM 1465 C CA . TYR A 1 177 ? -19.829 15.530 6.930 1.00 90.62 177 TYR A CA 1
ATOM 1466 C C . TYR A 1 177 ? -19.720 14.650 5.674 1.00 90.62 177 TYR A C 1
ATOM 1468 O O . TYR A 1 177 ? -19.615 15.182 4.569 1.00 90.62 177 TYR A O 1
ATOM 1476 N N . LEU A 1 178 ? -19.781 13.321 5.815 1.00 89.44 178 LEU A N 1
ATOM 1477 C CA . LEU A 1 178 ? -19.691 12.396 4.679 1.00 89.44 178 LEU A CA 1
ATOM 1478 C C . LEU A 1 178 ? -20.852 12.564 3.697 1.00 89.44 178 LEU A C 1
ATOM 1480 O O . LEU A 1 178 ? -20.622 12.534 2.490 1.00 89.44 178 LEU A O 1
ATOM 1484 N N . GLN A 1 179 ? -22.067 12.793 4.198 1.00 87.94 179 GLN A N 1
ATOM 1485 C CA . GLN A 1 179 ? -23.225 13.078 3.352 1.00 87.94 179 GLN A CA 1
ATOM 1486 C C . GLN A 1 179 ? -23.003 14.335 2.495 1.00 87.94 179 GLN A C 1
ATOM 1488 O O . GLN A 1 179 ? -23.221 14.306 1.286 1.00 87.94 179 GLN A O 1
ATOM 1493 N N . GLN A 1 180 ? -22.490 15.414 3.095 1.00 87.25 180 GLN A N 1
ATOM 1494 C CA . GLN A 1 180 ? -22.184 16.649 2.364 1.00 87.25 180 GLN A CA 1
ATOM 1495 C C . GLN A 1 180 ? -21.069 16.459 1.325 1.00 87.25 180 GLN A C 1
ATOM 1497 O O . GLN A 1 180 ? -21.112 17.076 0.261 1.00 87.25 180 GLN A O 1
ATOM 1502 N N . GLN A 1 181 ? -20.059 15.628 1.611 1.00 84.31 181 GLN A N 1
ATOM 1503 C CA . GLN A 1 181 ? -19.000 15.330 0.637 1.00 84.31 181 GLN A CA 1
ATOM 1504 C C . GLN A 1 181 ? -19.522 14.504 -0.541 1.00 84.31 181 GLN A C 1
ATOM 1506 O O . GLN A 1 181 ? -19.200 14.802 -1.687 1.00 84.31 181 GLN A O 1
ATOM 1511 N N . GLU A 1 182 ? -20.364 13.504 -0.282 1.00 82.81 182 GLU A N 1
ATOM 1512 C CA . GLU A 1 182 ? -20.964 12.673 -1.328 1.00 82.81 182 GLU A CA 1
ATOM 1513 C C . GLU A 1 182 ? -21.833 13.496 -2.293 1.00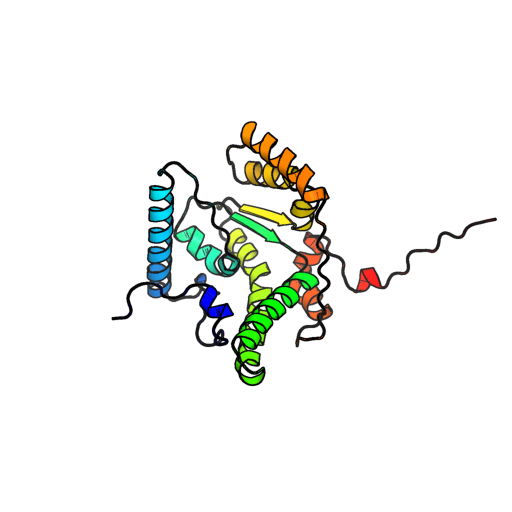 82.81 182 GLU A C 1
ATOM 1515 O O . GLU A 1 182 ? -21.797 13.281 -3.505 1.00 82.81 182 GLU A O 1
ATOM 1520 N N . GLU A 1 183 ? -22.572 14.484 -1.784 1.00 79.81 183 GLU A N 1
ATOM 1521 C CA . GLU A 1 183 ? -23.335 15.424 -2.614 1.00 79.81 183 GLU A CA 1
ATOM 1522 C C . GLU A 1 183 ? -22.435 16.289 -3.512 1.00 79.81 183 GLU A C 1
ATOM 1524 O O . GLU A 1 183 ? -22.790 16.542 -4.664 1.00 79.81 183 GLU A O 1
ATOM 1529 N N . ARG A 1 184 ? -21.253 16.694 -3.027 1.00 74.88 184 ARG A N 1
ATOM 1530 C CA . ARG A 1 184 ? -20.278 17.484 -3.801 1.00 74.88 184 ARG A CA 1
ATOM 1531 C C . ARG A 1 184 ? -19.592 16.657 -4.888 1.00 74.88 184 ARG A C 1
ATOM 1533 O O . ARG A 1 184 ? -19.502 17.104 -6.030 1.00 74.88 184 ARG A O 1
ATOM 1540 N N . GLU A 1 185 ? -19.150 15.446 -4.562 1.00 70.56 185 GLU A N 1
ATOM 1541 C CA . GLU A 1 185 ? -18.388 14.573 -5.470 1.00 70.56 185 GLU A CA 1
ATOM 1542 C C . GLU A 1 185 ? -19.230 14.008 -6.628 1.00 70.56 185 GLU A C 1
ATOM 1544 O O . GLU A 1 185 ? -18.689 13.707 -7.691 1.00 70.56 185 GLU A O 1
ATOM 1549 N N . LYS A 1 186 ? -20.569 13.963 -6.513 1.00 63.56 186 LYS A N 1
ATOM 1550 C CA . LYS A 1 186 ? -21.466 13.623 -7.642 1.00 63.56 186 LYS A CA 1
ATOM 1551 C C . LYS A 1 186 ? -21.256 14.507 -8.884 1.00 63.56 186 LYS A C 1
ATOM 1553 O O . LYS A 1 186 ? -21.665 14.110 -9.975 1.00 63.56 186 LYS A O 1
ATOM 1558 N N . SER A 1 187 ? -20.614 15.670 -8.736 1.00 55.78 187 SER A N 1
ATOM 1559 C CA . SER A 1 187 ? -20.290 16.594 -9.830 1.00 55.78 187 SER A CA 1
ATOM 1560 C C . SER A 1 187 ? -18.951 16.319 -10.541 1.00 55.78 187 SER A C 1
ATOM 1562 O O . SER A 1 187 ? -18.744 16.833 -11.639 1.00 55.78 187 SER A O 1
ATOM 1564 N N . HIS A 1 188 ? -18.072 15.469 -9.992 1.00 49.66 188 HIS A N 1
ATOM 1565 C CA . HIS A 1 188 ? -16.752 15.171 -10.557 1.00 49.66 188 HIS A CA 1
ATOM 1566 C C . HIS A 1 188 ? -16.619 13.681 -10.905 1.00 49.66 188 HIS A C 1
ATOM 1568 O O . HIS A 1 188 ? -16.260 12.850 -10.076 1.00 49.66 188 HIS A O 1
ATOM 1574 N N . LYS A 1 189 ? -16.867 13.320 -12.171 1.00 47.28 189 LYS A N 1
ATOM 1575 C CA . LYS A 1 189 ? -16.500 11.995 -12.699 1.00 47.28 189 LYS A CA 1
ATOM 1576 C C . LYS A 1 189 ? -15.218 12.099 -13.509 1.00 47.28 189 LYS A C 1
ATOM 1578 O O . LYS A 1 189 ? -15.232 12.612 -14.624 1.00 47.28 189 LYS A O 1
ATOM 1583 N N . THR A 1 190 ? -14.126 11.561 -12.981 1.00 50.94 190 THR A N 1
ATOM 1584 C CA . THR A 1 190 ? -12.887 11.411 -13.748 1.00 50.94 190 THR A CA 1
ATOM 1585 C C . THR A 1 190 ? -12.849 10.013 -14.356 1.00 50.94 190 THR A C 1
ATOM 1587 O O . THR A 1 190 ? -12.636 9.026 -13.653 1.00 50.94 190 THR A O 1
ATOM 1590 N N . HIS A 1 191 ? -13.088 9.918 -15.665 1.00 42.62 191 HIS A N 1
ATOM 1591 C CA . HIS A 1 191 ? -12.823 8.701 -16.430 1.00 42.62 191 HIS A CA 1
ATOM 1592 C C . HIS A 1 191 ? -11.320 8.616 -16.705 1.00 42.62 191 HIS A C 1
ATOM 1594 O O . HIS A 1 191 ? -10.738 9.544 -17.262 1.00 42.62 191 HIS A O 1
ATOM 1600 N N . PHE A 1 192 ? -10.697 7.505 -16.322 1.00 49.81 192 PHE A N 1
ATOM 1601 C CA . PHE A 1 192 ? -9.330 7.193 -16.721 1.00 49.81 192 PHE A CA 1
ATOM 1602 C C . PHE A 1 192 ? -9.343 5.886 -17.507 1.00 49.81 192 PHE A C 1
ATOM 1604 O O . PHE A 1 192 ? -9.477 4.814 -16.919 1.00 49.81 192 PHE A O 1
ATOM 1611 N N . GLU A 1 193 ? -9.218 5.989 -18.827 1.00 49.97 193 GLU A N 1
ATOM 1612 C CA . GLU A 1 193 ? -8.844 4.864 -19.681 1.00 49.97 193 GLU A CA 1
ATOM 1613 C C . GLU A 1 193 ? -7.317 4.816 -19.766 1.00 49.97 193 GLU A C 1
ATOM 1615 O O . GLU A 1 193 ? -6.666 5.817 -20.074 1.00 49.97 193 GLU A O 1
ATOM 1620 N N . TYR A 1 194 ? -6.736 3.659 -19.457 1.00 57.00 194 TYR A N 1
ATOM 1621 C CA . TYR A 1 194 ? -5.309 3.403 -19.628 1.00 57.00 194 TYR A CA 1
ATOM 1622 C C . TYR A 1 194 ? -5.144 2.284 -20.652 1.00 57.00 194 TYR A C 1
ATOM 1624 O O . TYR A 1 194 ? -5.806 1.255 -20.543 1.00 57.00 194 TYR A O 1
ATOM 1632 N N . SER A 1 195 ? -4.255 2.475 -21.629 1.00 57.09 195 SER A N 1
ATOM 1633 C CA . SER A 1 195 ? -3.891 1.403 -22.556 1.00 57.09 195 SER A CA 1
ATOM 1634 C C . SER A 1 195 ? -2.853 0.477 -21.915 1.00 57.09 195 SER A C 1
ATOM 1636 O O . SER A 1 195 ? -1.849 0.939 -21.368 1.00 57.09 195 SER A O 1
ATOM 1638 N N . ILE A 1 196 ? -3.119 -0.830 -21.974 1.00 65.19 196 ILE A N 1
ATOM 1639 C CA . ILE A 1 196 ? -2.244 -1.911 -21.491 1.00 65.19 196 ILE A CA 1
ATOM 1640 C C . ILE A 1 196 ? -1.070 -2.155 -22.461 1.00 65.19 196 ILE A C 1
ATOM 1642 O O . ILE A 1 196 ? -0.020 -2.637 -22.037 1.00 65.19 196 ILE A O 1
ATOM 1646 N N . ASP A 1 197 ? -1.210 -1.759 -23.731 1.00 63.41 197 ASP A N 1
ATOM 1647 C CA . ASP A 1 197 ? -0.323 -2.156 -24.837 1.00 63.41 197 ASP A CA 1
ATOM 1648 C C . ASP A 1 197 ? 1.113 -1.592 -24.748 1.00 63.41 197 ASP A C 1
ATOM 1650 O O . ASP A 1 197 ? 2.013 -2.057 -25.445 1.00 63.41 197 ASP A O 1
ATOM 1654 N N . ASP A 1 198 ? 1.360 -0.620 -23.862 1.00 66.81 198 ASP A N 1
ATOM 1655 C CA . ASP A 1 198 ? 2.668 0.031 -23.668 1.00 66.81 198 ASP A CA 1
ATOM 1656 C C . ASP A 1 198 ? 3.682 -0.823 -22.858 1.00 66.81 198 ASP A C 1
ATOM 1658 O O . ASP A 1 198 ? 4.860 -0.453 -22.716 1.00 66.81 198 ASP A O 1
ATOM 1662 N N . TYR A 1 199 ? 3.249 -1.955 -22.290 1.00 79.06 199 TYR A N 1
ATOM 1663 C CA . TYR A 1 199 ? 4.034 -2.762 -21.347 1.00 79.06 199 TYR A CA 1
ATOM 1664 C C . TYR A 1 199 ? 4.146 -4.229 -21.781 1.00 79.06 199 TYR A C 1
ATOM 1666 O O . TYR A 1 199 ? 3.321 -4.746 -22.527 1.00 79.06 199 TYR A O 1
ATOM 1674 N N . LYS A 1 200 ? 5.154 -4.950 -21.262 1.00 76.31 200 LYS A N 1
ATOM 1675 C CA . LYS A 1 200 ? 5.283 -6.420 -21.404 1.00 76.31 200 LYS A CA 1
ATOM 1676 C C . LYS A 1 200 ? 4.270 -7.161 -20.515 1.00 76.31 200 LYS A C 1
ATOM 1678 O O . LYS A 1 200 ? 4.600 -8.100 -19.789 1.00 76.31 200 LYS A O 1
ATOM 1683 N N . LEU A 1 201 ? 3.037 -6.684 -20.521 1.00 84.62 201 LEU A N 1
ATOM 1684 C CA . LEU A 1 201 ? 1.957 -7.101 -19.656 1.00 84.62 201 LEU A CA 1
ATOM 1685 C C . LEU A 1 201 ? 0.707 -7.161 -20.522 1.00 84.62 201 LEU A C 1
ATOM 1687 O O . LEU A 1 201 ? 0.295 -6.150 -21.070 1.00 84.62 201 LEU A O 1
ATOM 1691 N N . SER A 1 202 ? 0.117 -8.343 -20.661 1.00 88.56 202 SER A N 1
ATOM 1692 C CA . SER A 1 202 ? -1.162 -8.495 -21.349 1.00 88.56 202 SER A CA 1
ATOM 1693 C C . SER A 1 202 ? -2.297 -8.573 -20.336 1.00 88.56 202 SER A C 1
ATOM 1695 O O . SER A 1 202 ? -2.118 -9.074 -19.221 1.00 88.56 202 SER A O 1
ATOM 1697 N N . ARG A 1 203 ? -3.494 -8.136 -20.740 1.00 89.44 203 ARG A N 1
ATOM 1698 C CA . ARG A 1 203 ? -4.705 -8.298 -19.927 1.00 89.44 203 ARG A CA 1
ATOM 1699 C C . ARG A 1 203 ? -4.947 -9.766 -19.568 1.00 89.44 203 ARG A C 1
ATOM 1701 O O . ARG A 1 203 ? -5.183 -10.077 -18.406 1.00 89.44 203 ARG A O 1
ATOM 1708 N N . ALA A 1 204 ? -4.762 -10.667 -20.534 1.00 90.25 204 ALA A N 1
ATOM 1709 C CA . ALA A 1 204 ? -4.863 -12.110 -20.331 1.00 90.25 204 ALA A CA 1
ATOM 1710 C C . ALA A 1 204 ? -3.907 -12.642 -19.246 1.00 90.25 204 ALA A C 1
ATOM 1712 O O . ALA A 1 204 ? -4.318 -13.465 -18.426 1.00 90.25 204 ALA A O 1
ATOM 1713 N N . ARG A 1 205 ? -2.653 -12.158 -19.191 1.00 91.88 205 ARG A N 1
ATOM 1714 C CA . ARG A 1 205 ? -1.704 -12.520 -18.121 1.00 91.88 205 ARG A CA 1
ATOM 1715 C C . ARG A 1 205 ? -2.241 -12.085 -16.757 1.00 91.88 205 ARG A C 1
ATOM 1717 O O . ARG A 1 205 ? -2.279 -12.898 -15.840 1.00 91.88 205 ARG A O 1
ATOM 1724 N N . ILE A 1 206 ? -2.707 -10.838 -16.648 1.00 94.06 206 ILE A N 1
ATOM 1725 C CA . ILE A 1 206 ? -3.273 -10.295 -15.405 1.00 94.06 206 ILE A CA 1
ATOM 1726 C C . ILE A 1 206 ? -4.473 -11.129 -14.932 1.00 94.06 206 ILE A C 1
ATOM 1728 O O . ILE A 1 206 ? -4.530 -11.533 -13.772 1.00 94.06 206 ILE A O 1
ATOM 1732 N N . GLU A 1 207 ? -5.427 -11.393 -15.826 1.00 94.31 207 GLU A N 1
ATOM 1733 C CA . GLU A 1 207 ? -6.639 -12.166 -15.523 1.00 94.31 207 GLU A CA 1
ATOM 1734 C C . GLU A 1 207 ? -6.336 -13.616 -15.126 1.00 94.31 207 GLU A C 1
ATOM 1736 O O . GLU A 1 207 ? -7.059 -14.190 -14.309 1.00 94.31 207 GLU A O 1
ATOM 1741 N N . THR A 1 208 ? -5.275 -14.198 -15.690 1.00 94.44 208 THR A N 1
ATOM 1742 C CA . THR A 1 208 ? -4.837 -15.565 -15.384 1.00 94.44 208 THR A CA 1
ATOM 1743 C C . THR A 1 208 ? -4.152 -15.631 -14.021 1.00 94.44 208 THR A C 1
ATOM 1745 O O . THR A 1 208 ? -4.552 -16.427 -13.174 1.00 94.44 208 THR A O 1
ATOM 1748 N N . GLU A 1 209 ? -3.152 -14.781 -13.774 1.00 95.50 209 GLU A N 1
ATOM 1749 C CA . GLU A 1 209 ? -2.381 -14.808 -12.522 1.00 95.50 209 GLU A CA 1
ATOM 1750 C C . GLU A 1 209 ? -3.211 -14.363 -11.308 1.00 95.50 209 GLU A C 1
ATOM 1752 O O . GLU A 1 209 ? -3.032 -14.883 -10.207 1.00 95.50 209 GLU A O 1
ATOM 1757 N N . LEU A 1 210 ? -4.170 -13.451 -11.500 1.00 96.38 210 LEU A N 1
ATOM 1758 C CA . LEU A 1 210 ? -5.054 -12.953 -10.439 1.00 96.38 210 LEU A CA 1
ATOM 1759 C C . LEU A 1 210 ? -6.476 -13.526 -10.530 1.00 96.38 210 LEU A C 1
ATOM 1761 O O . LEU A 1 210 ? -7.419 -12.921 -10.018 1.00 96.38 210 LEU A O 1
ATOM 1765 N N . ALA A 1 211 ? -6.649 -14.701 -11.146 1.00 95.56 211 ALA A N 1
ATOM 1766 C CA . ALA A 1 211 ? -7.963 -15.290 -11.413 1.00 95.56 211 ALA A CA 1
ATOM 1767 C C . ALA A 1 211 ? -8.859 -15.414 -10.165 1.00 95.56 211 ALA A C 1
ATOM 1769 O O . ALA A 1 211 ? -10.053 -15.127 -10.260 1.00 95.56 211 ALA A O 1
ATOM 1770 N N . ASP A 1 212 ? -8.297 -15.788 -9.008 1.00 95.25 212 ASP A N 1
ATOM 1771 C CA . ASP A 1 212 ? -9.016 -15.852 -7.721 1.00 95.25 212 ASP A CA 1
ATOM 1772 C C . ASP A 1 212 ? -9.593 -14.481 -7.324 1.00 95.25 212 ASP A C 1
ATOM 1774 O O . ASP A 1 212 ? -10.758 -14.378 -6.940 1.00 95.25 212 ASP A O 1
ATOM 1778 N N . PHE A 1 213 ? -8.823 -13.401 -7.501 1.00 95.75 213 PHE A N 1
ATOM 1779 C CA . PHE A 1 213 ? -9.286 -12.047 -7.190 1.00 95.75 213 PHE A CA 1
ATOM 1780 C C . PHE A 1 213 ? -10.396 -11.592 -8.139 1.00 95.75 213 PHE A C 1
ATOM 1782 O O . PHE A 1 213 ? -11.391 -11.039 -7.674 1.00 95.75 213 PHE A O 1
ATOM 1789 N N . TYR A 1 214 ? -10.283 -11.877 -9.440 1.00 95.50 214 TYR A N 1
ATOM 1790 C CA . TYR A 1 214 ? -11.357 -11.579 -10.396 1.00 95.50 214 TYR A CA 1
ATOM 1791 C C . TYR A 1 214 ? -12.662 -12.282 -10.027 1.00 95.50 214 TYR A C 1
ATOM 1793 O O . TYR A 1 214 ? -13.717 -11.653 -10.051 1.00 95.50 214 TYR A O 1
ATOM 1801 N N . THR A 1 215 ? -12.597 -13.561 -9.651 1.00 94.44 215 THR A N 1
ATOM 1802 C CA . THR A 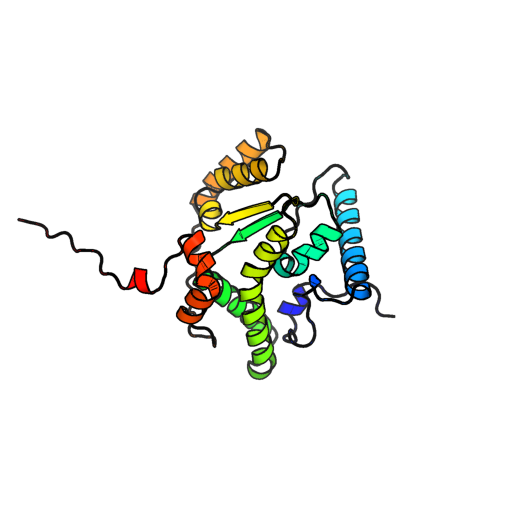1 215 ? -13.781 -14.322 -9.229 1.00 94.44 215 THR A CA 1
ATOM 1803 C C . THR A 1 215 ? -14.367 -13.763 -7.934 1.00 94.44 215 THR A C 1
ATOM 1805 O O . THR A 1 215 ? -15.573 -13.547 -7.852 1.00 94.44 215 THR A O 1
ATOM 1808 N N . ARG A 1 216 ? -13.524 -13.472 -6.937 1.00 93.94 216 ARG A N 1
ATOM 1809 C CA . ARG A 1 216 ? -13.957 -12.950 -5.633 1.00 93.94 216 ARG A CA 1
ATOM 1810 C C . ARG A 1 216 ? -14.605 -11.573 -5.726 1.00 93.94 216 ARG A C 1
ATOM 1812 O O . ARG A 1 216 ? -15.574 -11.310 -5.022 1.00 93.94 216 ARG A O 1
ATOM 1819 N N . HIS A 1 217 ? -14.047 -10.699 -6.556 1.00 93.31 217 HIS A N 1
ATOM 1820 C CA . HIS A 1 217 ? -14.516 -9.326 -6.691 1.00 93.31 217 HIS A CA 1
ATOM 1821 C C . HIS A 1 217 ? -15.522 -9.147 -7.835 1.00 93.31 217 HIS A C 1
ATOM 1823 O O . HIS A 1 217 ? -16.156 -8.101 -7.912 1.00 93.31 217 HIS A O 1
ATOM 1829 N N . GLY A 1 218 ? -15.710 -10.126 -8.724 1.00 93.81 218 GLY A N 1
ATOM 1830 C CA . GLY A 1 218 ? -16.593 -9.975 -9.885 1.00 93.81 218 GLY A CA 1
ATOM 1831 C C . GLY A 1 218 ? -16.159 -8.809 -10.781 1.00 93.81 218 GLY A C 1
ATOM 1832 O O . GLY A 1 218 ? -16.957 -7.920 -11.099 1.00 93.81 218 GLY A O 1
ATOM 1833 N N . TRP A 1 219 ? -14.864 -8.739 -11.099 1.00 93.25 219 TRP A N 1
ATOM 1834 C CA . TRP A 1 219 ? -14.341 -7.770 -12.066 1.00 93.25 219 TRP A CA 1
ATOM 1835 C C . TRP A 1 219 ? -14.548 -8.271 -13.500 1.00 93.25 219 TRP A C 1
ATOM 1837 O O . TRP A 1 219 ? -14.455 -9.478 -13.727 1.00 93.25 219 TRP A O 1
ATOM 1847 N N . PRO A 1 220 ? -14.807 -7.366 -14.464 1.00 89.44 220 PRO A N 1
ATOM 1848 C CA . PRO A 1 220 ? -15.065 -7.752 -15.847 1.00 89.44 220 PRO A CA 1
ATOM 1849 C C . PRO A 1 220 ? -13.818 -8.365 -16.492 1.00 89.44 220 PRO A C 1
ATOM 1851 O O . PRO A 1 220 ? -12.745 -7.751 -16.491 1.00 89.44 220 PRO A O 1
ATOM 1854 N N . ARG A 1 221 ? -13.969 -9.545 -17.090 1.00 89.25 221 ARG A N 1
ATOM 1855 C CA . ARG A 1 221 ? -12.917 -10.252 -17.835 1.00 89.25 221 ARG A CA 1
ATOM 1856 C C . ARG A 1 221 ? -12.984 -9.935 -19.325 1.00 89.25 221 ARG A C 1
ATOM 1858 O O . ARG A 1 221 ? -13.932 -9.320 -19.807 1.00 89.25 221 ARG A O 1
ATOM 1865 N N . GLU A 1 222 ? -11.945 -10.291 -20.076 1.00 83.06 222 GLU A N 1
ATOM 1866 C CA . GLU A 1 222 ? -11.890 -9.995 -21.517 1.00 83.06 222 GLU A CA 1
ATOM 1867 C C . GLU A 1 222 ? -12.921 -10.829 -22.283 1.00 83.06 222 GLU A C 1
ATOM 1869 O O . GLU A 1 222 ? -13.510 -10.362 -23.257 1.00 83.06 222 GLU A O 1
ATOM 1874 N N . ALA A 1 223 ? -13.184 -12.045 -21.798 1.00 76.50 223 ALA A N 1
ATOM 1875 C CA . ALA A 1 223 ? -14.233 -12.916 -22.313 1.00 76.50 223 ALA A CA 1
ATOM 1876 C C . ALA A 1 223 ? -15.631 -12.281 -22.184 1.00 76.50 223 ALA A C 1
ATOM 1878 O O . ALA A 1 223 ? -16.402 -12.334 -23.138 1.00 76.50 223 ALA A O 1
ATOM 1879 N N . ASP A 1 224 ? -15.914 -11.598 -21.069 1.00 74.62 224 ASP A N 1
ATOM 1880 C CA . ASP A 1 224 ? -17.218 -10.969 -20.801 1.00 74.62 224 ASP A CA 1
ATOM 1881 C C . ASP A 1 224 ? -17.513 -9.801 -21.760 1.00 74.62 224 ASP A C 1
ATOM 1883 O O . ASP A 1 224 ? -18.665 -9.476 -22.030 1.00 74.62 224 ASP A O 1
ATOM 1887 N N . ALA A 1 225 ? -16.470 -9.160 -22.301 1.00 61.56 225 ALA A N 1
ATOM 1888 C CA . ALA A 1 225 ? -16.603 -8.082 -23.282 1.00 61.56 225 ALA A CA 1
ATOM 1889 C C . ALA A 1 225 ? -16.851 -8.592 -24.716 1.00 61.56 225 ALA A C 1
ATOM 1891 O O . ALA A 1 225 ? -17.243 -7.807 -25.581 1.00 61.56 225 ALA A O 1
ATOM 1892 N N . LYS A 1 226 ? -16.606 -9.885 -24.979 1.00 52.84 226 LYS A N 1
ATOM 1893 C CA . LYS A 1 226 ? -16.773 -10.520 -26.298 1.00 52.84 226 LYS A CA 1
ATOM 1894 C C . LYS A 1 226 ? -18.128 -11.214 -26.474 1.00 52.84 226 LYS A C 1
ATOM 1896 O O . LYS A 1 226 ? -18.429 -11.625 -27.593 1.00 52.84 226 LYS A O 1
ATOM 1901 N N . GLU A 1 227 ? -18.961 -11.316 -25.436 1.00 38.81 227 GLU A N 1
ATOM 1902 C CA . GLU A 1 227 ? -20.355 -11.745 -25.596 1.00 38.81 227 GLU A CA 1
ATOM 1903 C C . GLU A 1 227 ? -21.201 -10.593 -26.174 1.00 38.81 227 GLU A C 1
ATOM 1905 O O . GLU A 1 227 ? -21.327 -9.536 -25.545 1.00 38.81 227 GLU A O 1
ATOM 1910 N N . PRO A 1 228 ? -21.800 -10.743 -27.372 1.00 40.69 228 PRO A N 1
ATOM 1911 C CA . PRO A 1 228 ? -22.726 -9.744 -27.880 1.00 40.69 228 PRO A CA 1
ATOM 1912 C C . PRO A 1 228 ? -23.957 -9.706 -26.970 1.00 40.69 228 PRO A C 1
ATOM 1914 O O . PRO A 1 228 ? -24.589 -10.736 -26.728 1.00 40.69 228 PRO A O 1
ATOM 1917 N N . ARG A 1 229 ? -24.338 -8.511 -26.492 1.00 40.03 229 ARG A N 1
ATOM 1918 C CA . ARG A 1 229 ? -25.676 -8.309 -25.911 1.00 40.03 229 ARG A CA 1
ATOM 1919 C C . ARG A 1 229 ? -26.699 -8.862 -26.907 1.00 40.03 229 ARG A C 1
ATOM 1921 O O . ARG A 1 229 ? -26.637 -8.457 -28.072 1.00 40.03 229 ARG A O 1
ATOM 1928 N N . PRO A 1 230 ? -27.635 -9.736 -26.497 1.00 40.06 230 PRO A N 1
ATOM 1929 C CA . PRO A 1 230 ? -28.703 -10.145 -27.388 1.00 40.06 230 PRO A CA 1
ATOM 1930 C C . PRO A 1 230 ? -29.469 -8.884 -27.781 1.00 40.06 230 PRO A C 1
ATOM 1932 O O . PRO A 1 230 ? -30.014 -8.175 -26.934 1.00 40.06 230 PRO A O 1
ATOM 1935 N N . VAL A 1 231 ? -29.439 -8.572 -29.076 1.00 44.06 231 VAL A N 1
ATOM 1936 C CA . VAL A 1 231 ? -30.324 -7.579 -29.671 1.00 44.06 231 VAL A CA 1
ATOM 1937 C C . VAL A 1 231 ? -31.727 -8.095 -29.397 1.00 44.06 231 VAL A C 1
ATOM 1939 O O . VAL A 1 231 ? -32.091 -9.170 -29.873 1.00 44.06 231 VAL A O 1
ATOM 1942 N N . ALA A 1 232 ? -32.479 -7.383 -28.559 1.00 41.66 232 ALA A N 1
ATOM 1943 C CA . ALA A 1 232 ? -33.892 -7.658 -28.382 1.00 41.66 232 ALA A CA 1
ATOM 1944 C C . ALA A 1 232 ? -34.530 -7.583 -29.773 1.00 41.66 232 ALA A C 1
ATOM 1946 O O . ALA A 1 232 ? -34.508 -6.530 -30.407 1.00 41.66 232 ALA A O 1
ATOM 1947 N N . ALA A 1 233 ? -35.001 -8.726 -30.270 1.00 38.25 233 ALA A N 1
ATOM 1948 C CA . ALA A 1 233 ? -35.795 -8.783 -31.478 1.00 38.25 233 ALA A CA 1
ATOM 1949 C C . ALA A 1 233 ? -37.080 -8.003 -31.198 1.00 38.25 233 ALA A C 1
ATOM 1951 O O . ALA A 1 233 ? -37.931 -8.441 -30.423 1.00 38.25 233 ALA A O 1
ATOM 1952 N N . ASP A 1 234 ? -37.156 -6.811 -31.775 1.00 39.78 234 ASP A N 1
ATOM 1953 C CA . ASP A 1 234 ? -38.369 -6.019 -31.836 1.00 39.78 234 ASP A CA 1
ATOM 1954 C C . ASP A 1 234 ? -39.316 -6.746 -32.799 1.00 39.78 234 ASP A C 1
ATOM 1956 O O . ASP A 1 234 ? -39.118 -6.743 -34.014 1.00 39.78 234 ASP A O 1
ATOM 1960 N N . ASN A 1 235 ? -40.276 -7.485 -32.241 1.00 42.81 235 ASN A N 1
ATOM 1961 C CA . ASN A 1 235 ? -41.376 -8.055 -33.008 1.00 42.81 235 ASN A CA 1
ATOM 1962 C C . ASN A 1 235 ? -42.376 -6.927 -33.282 1.00 42.81 235 ASN A C 1
ATOM 1964 O O . ASN A 1 235 ? -43.150 -6.559 -32.396 1.00 42.81 235 ASN A O 1
ATOM 1968 N N . SER A 1 236 ? -42.358 -6.412 -34.510 1.00 39.38 236 SER A N 1
ATOM 1969 C CA . SER A 1 236 ? -43.460 -5.664 -35.129 1.00 39.38 236 SER A CA 1
ATOM 1970 C C . SER A 1 236 ? -43.972 -6.422 -36.345 1.00 39.38 236 SER A C 1
ATOM 1972 O O . SER A 1 236 ? -43.122 -6.925 -37.114 1.00 39.38 236 SER A O 1
#

Radius of gyration: 20.73 Å; chains: 1; bounding box: 71×34×57 Å

Secondary structure (DSSP, 8-state):
---S----THHHHH---TTTS--S--TTS-HHHHHHHHHHHHHHHHHHHHHTTSSSPPP---GGGGGGHHHHHHH-TT--EEEEE--HHHHHHHHHHHHHHHHHHTT--HHHHHHHHHHHHHHHHHHHHHHHHHHHH-TTS-EEEEEHHHHHH-HHHHHHHHHHHTT----HHHHHHHHHHHHHHTT--------STTSS--HHHHHHHTHHHHHHHTPPPTTTTTSPPP------

pLDDT: mean 86.18, std 16.17, range [29.94, 98.25]

Sequence (236 aa):
VMRGAFVTQQWSLDIPMMERVDIFHVDDMSPRKRRRWLHHYRECVKRQLLLNGGERIHLSKNPLFSGWMQSLIDTFPDARFAVMMRDPASCIPSVLKLVELNWRGRGWKREAYARSLDVLTDISFESFTHPRDVLLRNPQTPAVVVDYRELTTRPRDTVRAIYRALDLRYGEGFDTYLQQQEEREKSHKTHFEYSIDDYKLSRARIETELADFYTRHGWPREADAKEPRPVAADNS

Foldseek 3Di:
DPDADPDDPVCLLAALPCVPDPPLQLVPDDPVVSVRNLVRVVVVQCVVCVVVPVPDDDDDDDLSCLNCVLSCCVSCVLDAEEAEDEDLLAVLLVVLVSSVVSCVVNPDDCVRRVVSSVVSSVSSLSSVVSNVVSCVVVVVHQYDYAYVVCCLPPVLVRVVVSCVSNVHDDDPVVSVVSVVVVVVCVVDDDDDDGDPVVDPDDLVNVCVSCVVVCVVVVDDHPVNVPDDDPDPPPDD